Protein AF-A0A6N7W1Z2-F1 (afdb_monomer_lite)

InterPro domains:
  IPR005325 Protein of unknown function DUF308, membrane [PF03729] (27-98)
  IPR005325 Protein of unknown function DUF308, membrane [PF03729] (143-188)
  IPR052712 Acid resistance chaperone HdeD [PTHR34989] (22-185)

Radius of gyration: 18.03 Å; chains: 1; bounding box: 54×28×60 Å

pLDDT: mean 82.95, std 11.67, range [33.47, 95.88]

Sequence (191 aa):
MRNTNPPRVEIDVVESRRNAMRISWGIIGLASVIIGIILLVNPGVPGMIVTIALAIYALVAGIVAVTMAFISKQLQAWGRISYGAIGIACLVAGIVALANFGDFKEIVTWLLAITLGLVWLVDGGLSLYGYFSRSDTVWSLVFGIIAITAGVVLLIQPLWGYTFVVIYLGVALVILGLIRFYRAFVQPRDK

Secondary structure (DSSP, 8-state):
----PPPHHHHHHHHHHHHHHHHHHHHHHHHHHHHHHHHHH-TT--HHHHHHHHHHHHHHHHHHHHHHHHH-TTS-HHHHHHHHHHHHHHHHHHHHHHHHTTT-HHHHHHHHHHHHHHHHHHHHHHHHHHHHTT-S-HHHHHHHHHHHHHHHHHHTGGGS-HHHHHHHHHHHHHHHHHHHHHHHHT-----

Structure (mmCIF, N/CA/C/O backbone):
data_AF-A0A6N7W1Z2-F1
#
_entry.id   AF-A0A6N7W1Z2-F1
#
loop_
_atom_site.group_PDB
_atom_site.id
_atom_site.type_symbol
_atom_site.label_atom_id
_atom_site.label_alt_id
_atom_site.label_comp_id
_atom_site.label_asym_id
_atom_site.label_entity_id
_atom_site.label_seq_id
_atom_site.pdbx_PDB_ins_code
_atom_site.Cartn_x
_atom_site.Cartn_y
_atom_site.Cartn_z
_atom_site.occupancy
_atom_site.B_iso_or_equiv
_atom_site.auth_seq_id
_atom_site.auth_comp_id
_atom_site.auth_asym_id
_atom_site.auth_atom_id
_atom_site.pdbx_PDB_model_num
ATOM 1 N N . MET A 1 1 ? 36.326 -8.307 -36.091 1.00 59.84 1 MET A N 1
ATOM 2 C CA . MET A 1 1 ? 34.915 -8.288 -35.643 1.00 59.84 1 MET A CA 1
ATOM 3 C C . MET A 1 1 ? 34.920 -8.280 -34.116 1.00 59.84 1 MET A C 1
ATOM 5 O O . MET A 1 1 ? 35.400 -9.241 -33.533 1.00 59.84 1 MET A O 1
ATOM 9 N N . ARG A 1 2 ? 34.539 -7.172 -33.461 1.00 62.25 2 ARG A N 1
ATOM 10 C CA . ARG A 1 2 ? 34.499 -7.080 -31.987 1.00 62.25 2 ARG A CA 1
ATOM 11 C C . ARG A 1 2 ? 33.264 -7.854 -31.515 1.00 62.25 2 ARG A C 1
ATOM 13 O O . ARG A 1 2 ? 32.164 -7.509 -31.924 1.00 62.25 2 ARG A O 1
ATOM 20 N N . ASN A 1 3 ? 33.447 -8.912 -30.726 1.00 60.72 3 ASN A N 1
ATOM 21 C CA . ASN A 1 3 ? 32.342 -9.657 -30.123 1.00 60.72 3 ASN A CA 1
ATOM 22 C C . ASN A 1 3 ? 31.587 -8.716 -29.169 1.00 60.72 3 ASN A C 1
ATOM 24 O O . ASN A 1 3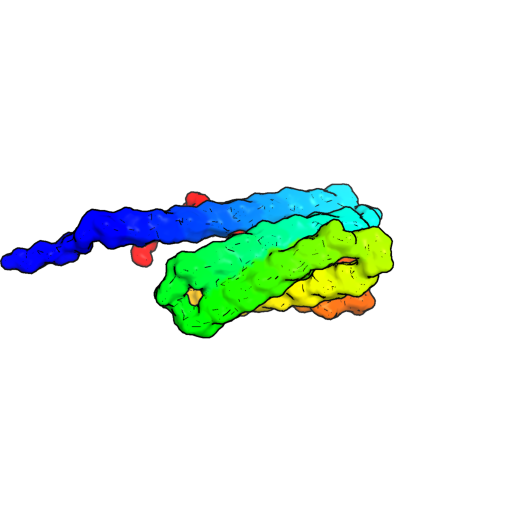 ? 32.160 -8.259 -28.183 1.00 60.72 3 ASN A O 1
ATOM 28 N N . THR A 1 4 ? 30.348 -8.369 -29.513 1.00 76.75 4 THR A N 1
ATOM 29 C CA . THR A 1 4 ? 29.486 -7.456 -28.747 1.00 76.75 4 THR A CA 1
ATOM 30 C C . THR A 1 4 ? 28.572 -8.185 -27.763 1.00 76.75 4 THR A C 1
ATOM 32 O O . THR A 1 4 ? 27.711 -7.542 -27.169 1.00 76.75 4 THR A O 1
ATOM 35 N N . ASN A 1 5 ? 28.714 -9.505 -27.583 1.00 76.50 5 ASN A N 1
ATOM 36 C CA . ASN A 1 5 ? 27.913 -10.214 -26.590 1.00 76.50 5 ASN A CA 1
ATOM 37 C C . ASN A 1 5 ? 28.336 -9.788 -25.176 1.00 76.50 5 ASN A C 1
ATOM 39 O O . ASN A 1 5 ? 29.528 -9.869 -24.857 1.00 76.50 5 ASN A O 1
ATOM 43 N N . PRO A 1 6 ? 27.390 -9.355 -24.325 1.00 71.56 6 PRO A N 1
ATOM 44 C CA . PRO A 1 6 ? 27.701 -8.999 -22.951 1.00 71.56 6 PRO A CA 1
ATOM 45 C C . PRO A 1 6 ? 28.224 -10.227 -22.181 1.00 71.56 6 PRO A C 1
ATOM 47 O O . PRO A 1 6 ? 27.847 -11.366 -22.485 1.00 71.56 6 PRO A O 1
ATOM 50 N N . PRO A 1 7 ? 29.108 -10.031 -21.187 1.00 82.12 7 PRO A N 1
ATOM 51 C CA . PRO A 1 7 ? 29.613 -11.119 -20.356 1.00 82.12 7 PRO A CA 1
ATOM 52 C C . PRO A 1 7 ? 28.463 -11.806 -19.600 1.00 82.12 7 PRO A C 1
ATOM 54 O O . PRO A 1 7 ? 27.547 -11.141 -19.125 1.00 82.12 7 PRO A O 1
ATOM 57 N N . ARG A 1 8 ? 28.526 -13.138 -19.428 1.00 79.12 8 ARG A N 1
ATOM 58 C CA . ARG A 1 8 ? 27.467 -13.939 -18.761 1.00 79.12 8 ARG A CA 1
ATOM 59 C C . ARG A 1 8 ? 27.038 -13.371 -17.400 1.00 79.12 8 ARG A C 1
ATOM 61 O O . ARG A 1 8 ? 25.850 -13.299 -17.121 1.00 79.12 8 ARG A O 1
ATOM 68 N N . VAL A 1 9 ? 27.996 -12.861 -16.621 1.00 77.31 9 VAL A N 1
ATOM 69 C CA . VAL A 1 9 ? 27.757 -12.239 -15.306 1.00 77.31 9 VAL A CA 1
ATOM 70 C C . VAL A 1 9 ? 26.792 -11.047 -15.386 1.00 77.31 9 VAL A C 1
ATOM 72 O O . VAL A 1 9 ? 25.990 -10.840 -14.481 1.00 77.31 9 VAL A O 1
ATOM 75 N N . GLU A 1 10 ? 26.838 -10.257 -16.460 1.00 77.81 10 GLU A N 1
ATOM 76 C CA . GLU A 1 10 ? 25.933 -9.117 -16.639 1.00 77.81 10 GLU A CA 1
ATOM 77 C C . GLU A 1 10 ? 24.498 -9.583 -16.921 1.00 77.81 10 GLU A C 1
ATOM 79 O O . GLU A 1 10 ? 23.552 -9.039 -16.349 1.00 77.81 10 GLU A O 1
ATOM 84 N N . ILE A 1 11 ? 24.341 -10.641 -17.724 1.00 76.44 11 ILE A N 1
ATOM 85 C CA . ILE A 1 11 ? 23.040 -11.258 -18.024 1.00 76.44 11 ILE A CA 1
ATOM 86 C C . ILE A 1 11 ? 22.408 -11.814 -16.738 1.00 76.44 11 ILE A C 1
ATOM 88 O O . ILE A 1 11 ? 21.254 -11.493 -16.442 1.00 76.44 11 ILE A O 1
ATOM 92 N N . ASP A 1 12 ? 23.182 -12.548 -15.930 1.00 80.88 12 ASP A N 1
ATOM 93 C CA . ASP A 1 12 ? 22.720 -13.152 -14.672 1.00 80.88 12 ASP A CA 1
ATOM 94 C C . ASP A 1 12 ? 22.253 -12.088 -13.660 1.00 80.88 12 ASP A C 1
ATOM 96 O O . ASP A 1 12 ? 21.220 -12.232 -12.998 1.00 80.88 12 ASP A O 1
ATOM 100 N N . VAL A 1 13 ? 22.979 -10.966 -13.560 1.00 78.38 13 VAL A N 1
ATOM 101 C CA . VAL A 1 13 ? 22.617 -9.850 -12.672 1.00 78.38 13 VAL A CA 1
ATOM 102 C C . VAL A 1 13 ? 21.350 -9.142 -13.157 1.00 78.38 13 VAL A C 1
ATOM 104 O O . VAL A 1 13 ? 20.488 -8.810 -12.340 1.00 78.38 13 VAL A O 1
ATOM 107 N N . VAL A 1 14 ? 21.211 -8.897 -14.463 1.00 77.75 14 VAL A N 1
ATOM 108 C CA . VAL A 1 14 ? 20.020 -8.245 -15.035 1.00 77.75 14 VAL A CA 1
ATOM 109 C C . VAL A 1 14 ? 18.778 -9.117 -14.847 1.00 77.75 14 VAL A C 1
ATOM 111 O O . VAL A 1 14 ? 17.724 -8.618 -14.441 1.00 77.75 14 VAL A O 1
ATOM 114 N N . GLU A 1 15 ? 18.896 -10.421 -15.083 1.00 79.75 15 GLU A N 1
ATOM 115 C CA . GLU A 1 15 ? 17.809 -11.379 -14.904 1.00 79.75 15 GLU A CA 1
ATOM 116 C C . GLU A 1 15 ? 17.400 -11.535 -13.436 1.00 79.75 15 GLU A C 1
ATOM 118 O O . GLU A 1 15 ? 16.210 -11.455 -13.118 1.00 79.75 15 GLU A O 1
ATOM 123 N N . SER A 1 16 ? 18.373 -11.646 -12.527 1.00 79.75 16 SER A N 1
ATOM 124 C CA . SER A 1 16 ? 18.126 -11.706 -11.083 1.00 79.75 16 SER A CA 1
ATOM 125 C C . SER A 1 16 ? 17.377 -10.468 -10.578 1.00 79.75 16 SER A C 1
ATOM 127 O O . SER A 1 16 ? 16.353 -10.588 -9.901 1.00 79.75 16 SER A O 1
ATOM 129 N N . ARG A 1 17 ? 17.798 -9.260 -10.988 1.00 76.38 17 ARG A N 1
ATOM 130 C CA . ARG A 1 17 ? 17.098 -8.012 -10.631 1.00 76.38 17 ARG A CA 1
ATOM 131 C C . ARG A 1 17 ? 15.671 -7.981 -11.164 1.00 76.38 17 ARG A C 1
ATOM 133 O O . ARG A 1 17 ? 14.756 -7.596 -10.440 1.00 76.38 17 ARG A O 1
ATOM 140 N N . ARG A 1 18 ? 15.470 -8.389 -12.419 1.00 75.88 18 ARG A N 1
ATOM 141 C CA . ARG A 1 18 ? 14.146 -8.437 -13.052 1.00 75.88 18 ARG A CA 1
ATOM 142 C C . ARG A 1 18 ? 13.212 -9.406 -12.324 1.00 75.88 18 ARG A C 1
ATOM 144 O O . ARG A 1 18 ? 12.055 -9.064 -12.084 1.00 75.88 18 ARG A O 1
ATOM 151 N N . ASN A 1 19 ? 13.709 -10.580 -11.947 1.00 79.50 19 ASN A N 1
ATOM 152 C CA . ASN A 1 19 ? 12.930 -11.579 -11.220 1.00 79.50 19 ASN A CA 1
ATOM 153 C C . ASN A 1 19 ? 12.609 -11.119 -9.795 1.00 79.50 19 ASN A C 1
ATOM 155 O O . ASN A 1 19 ? 11.459 -11.225 -9.374 1.00 79.50 19 ASN A O 1
ATOM 159 N N . ALA A 1 20 ? 13.571 -10.513 -9.096 1.00 77.44 20 ALA A N 1
ATOM 160 C CA . ALA A 1 20 ? 13.338 -9.913 -7.786 1.00 77.44 20 ALA A CA 1
ATOM 161 C C . ALA A 1 20 ? 12.252 -8.828 -7.844 1.00 77.44 20 ALA A C 1
ATOM 163 O O . ALA A 1 20 ? 11.367 -8.797 -6.992 1.00 77.44 20 ALA A O 1
ATOM 164 N N . MET A 1 21 ? 12.255 -7.988 -8.887 1.00 77.38 21 MET A N 1
ATOM 165 C CA . MET A 1 21 ? 11.190 -7.004 -9.073 1.00 77.38 21 MET A CA 1
ATOM 166 C C . MET A 1 21 ? 9.819 -7.676 -9.208 1.00 77.38 21 MET A C 1
ATOM 168 O O . MET A 1 21 ? 8.892 -7.308 -8.490 1.00 77.38 21 MET A O 1
ATOM 172 N N . ARG A 1 22 ? 9.688 -8.679 -10.086 1.00 79.12 22 ARG A N 1
ATOM 173 C CA . ARG A 1 22 ? 8.423 -9.405 -10.313 1.00 79.12 22 ARG A CA 1
ATOM 174 C C . ARG A 1 22 ? 7.875 -10.025 -9.032 1.00 79.12 22 ARG A C 1
ATOM 176 O O . ARG A 1 22 ? 6.703 -9.837 -8.720 1.00 79.12 22 ARG A O 1
ATOM 183 N N . ILE A 1 23 ? 8.728 -10.717 -8.281 1.00 81.69 23 ILE A N 1
ATOM 184 C CA . ILE A 1 23 ? 8.341 -11.388 -7.037 1.00 81.69 23 ILE A CA 1
ATOM 185 C C . ILE A 1 23 ? 7.830 -10.365 -6.019 1.00 81.69 23 ILE A C 1
ATOM 187 O O . ILE A 1 23 ? 6.755 -10.551 -5.457 1.00 81.69 23 ILE A O 1
ATOM 191 N N . SER A 1 24 ? 8.536 -9.247 -5.842 1.00 82.31 24 SER A N 1
ATOM 192 C CA . SER A 1 24 ? 8.117 -8.192 -4.917 1.00 82.31 24 SER A CA 1
ATOM 193 C C . SER A 1 24 ? 6.752 -7.591 -5.274 1.00 82.31 24 SER A C 1
ATOM 195 O O . SER A 1 24 ? 5.912 -7.427 -4.389 1.00 82.31 24 SER A O 1
ATOM 197 N N . TRP A 1 25 ? 6.499 -7.309 -6.560 1.00 82.19 25 TRP A N 1
ATOM 198 C CA . TRP A 1 25 ? 5.192 -6.823 -7.030 1.00 82.19 25 TRP A CA 1
ATOM 199 C C . TRP A 1 25 ? 4.083 -7.874 -6.868 1.00 82.19 25 TRP A C 1
ATOM 201 O O . TRP A 1 25 ? 2.949 -7.527 -6.534 1.00 82.19 25 TRP A O 1
ATOM 211 N N . GLY A 1 26 ? 4.411 -9.157 -7.042 1.00 85.06 26 GLY A N 1
ATOM 212 C CA . GLY A 1 26 ? 3.493 -10.269 -6.805 1.00 85.06 26 GLY A CA 1
ATOM 213 C C . GLY A 1 26 ? 3.100 -10.413 -5.332 1.00 85.06 26 GLY A C 1
ATOM 214 O O . GLY A 1 26 ? 1.918 -10.555 -5.032 1.00 85.06 26 GLY A O 1
ATOM 215 N N . ILE A 1 27 ? 4.063 -10.308 -4.410 1.00 87.88 27 ILE A N 1
ATOM 216 C CA . ILE A 1 27 ? 3.827 -10.431 -2.961 1.00 87.88 27 ILE A CA 1
ATOM 217 C C . ILE A 1 27 ? 2.925 -9.303 -2.453 1.00 87.88 27 ILE A C 1
ATOM 219 O O . ILE A 1 27 ? 1.920 -9.568 -1.793 1.00 87.88 27 ILE A O 1
ATOM 223 N N . ILE A 1 28 ? 3.239 -8.045 -2.787 1.00 87.19 28 ILE A N 1
ATOM 224 C CA . ILE A 1 28 ? 2.410 -6.905 -2.366 1.00 87.19 28 ILE A CA 1
ATOM 225 C C . ILE A 1 28 ? 1.020 -6.943 -3.022 1.00 87.19 28 ILE A C 1
ATOM 227 O O . ILE A 1 28 ? 0.025 -6.580 -2.390 1.00 87.19 28 ILE A O 1
ATOM 231 N N . GLY A 1 29 ? 0.930 -7.421 -4.269 1.00 87.56 29 GLY A N 1
ATOM 232 C CA . GLY A 1 29 ? -0.335 -7.632 -4.971 1.00 87.56 29 GLY A CA 1
ATOM 233 C C . GLY A 1 29 ? -1.213 -8.670 -4.274 1.00 87.56 29 GLY A C 1
ATOM 234 O O . GLY A 1 29 ? -2.367 -8.399 -3.962 1.00 87.56 29 GLY A O 1
ATOM 235 N N . LEU A 1 30 ? -0.649 -9.826 -3.933 1.00 91.12 30 LEU A N 1
ATOM 236 C CA . LEU A 1 30 ? -1.380 -10.879 -3.234 1.00 91.12 30 LEU A CA 1
ATOM 237 C C . LEU A 1 30 ? -1.830 -10.437 -1.833 1.00 91.12 30 LEU A C 1
ATOM 239 O O . LEU A 1 30 ? -2.991 -10.626 -1.473 1.00 91.12 30 LEU A O 1
ATOM 243 N N . ALA A 1 31 ? -0.942 -9.798 -1.067 1.00 91.50 31 ALA A N 1
ATOM 244 C CA . ALA A 1 31 ? -1.269 -9.287 0.262 1.00 91.50 31 ALA A CA 1
ATOM 245 C C . ALA A 1 31 ? -2.418 -8.265 0.216 1.00 91.50 31 ALA A C 1
ATOM 247 O O . ALA A 1 31 ? -3.338 -8.335 1.029 1.00 91.50 31 ALA A O 1
ATOM 248 N N . SER A 1 32 ? -2.399 -7.348 -0.760 1.00 90.00 32 SER A N 1
ATOM 249 C CA . SER A 1 32 ? -3.478 -6.364 -0.930 1.00 90.00 32 SER A CA 1
ATOM 250 C C . SER A 1 32 ? -4.814 -7.005 -1.299 1.00 90.00 32 SER A C 1
ATOM 252 O O . SER A 1 32 ? -5.824 -6.628 -0.713 1.00 90.00 32 SER A O 1
ATOM 254 N N . VAL A 1 33 ? -4.838 -8.015 -2.175 1.00 92.88 33 VAL A N 1
ATOM 255 C CA . VAL A 1 33 ? -6.080 -8.739 -2.502 1.00 92.88 33 VAL A CA 1
ATOM 256 C C . VAL A 1 33 ? -6.662 -9.430 -1.270 1.00 92.88 33 VAL A C 1
ATOM 258 O O . VAL A 1 33 ? -7.845 -9.263 -0.984 1.00 92.88 33 VAL A O 1
ATOM 261 N N . ILE A 1 34 ? -5.840 -10.167 -0.516 1.00 93.50 34 ILE A N 1
ATOM 262 C CA . ILE A 1 34 ? -6.293 -10.891 0.682 1.00 93.50 34 ILE A CA 1
ATOM 263 C C . ILE A 1 34 ? -6.890 -9.915 1.699 1.00 93.50 34 ILE A C 1
ATOM 265 O O . ILE A 1 34 ? -8.001 -10.121 2.185 1.00 93.50 34 ILE A O 1
ATOM 269 N N . ILE A 1 35 ? -6.177 -8.826 1.989 1.00 92.88 35 ILE A N 1
ATOM 270 C CA . ILE A 1 35 ? -6.625 -7.825 2.958 1.00 92.88 35 ILE A CA 1
ATOM 271 C C . ILE A 1 35 ? -7.890 -7.120 2.470 1.00 92.88 35 ILE A C 1
ATOM 273 O O . ILE A 1 35 ? -8.830 -6.950 3.243 1.00 92.88 35 ILE A O 1
ATOM 277 N N . GLY A 1 36 ? -7.952 -6.758 1.189 1.00 92.00 36 GLY A N 1
ATOM 278 C CA . GLY A 1 36 ? -9.132 -6.131 0.610 1.00 92.00 36 GLY A CA 1
ATOM 279 C C . GLY A 1 36 ? -10.376 -7.013 0.730 1.00 92.00 36 GLY A C 1
ATOM 280 O O . GLY A 1 36 ? -11.422 -6.532 1.153 1.00 92.00 36 GLY A O 1
ATOM 281 N N . ILE A 1 37 ? -10.254 -8.318 0.463 1.00 93.81 37 ILE A N 1
ATOM 282 C CA . ILE A 1 37 ? -11.358 -9.274 0.639 1.00 93.81 37 ILE A CA 1
ATOM 283 C C . ILE A 1 37 ? -11.800 -9.337 2.106 1.00 93.81 37 ILE A C 1
ATOM 285 O O . ILE A 1 37 ? -12.998 -9.268 2.373 1.00 93.81 37 ILE A O 1
ATOM 289 N N . ILE A 1 38 ? -10.861 -9.411 3.055 1.00 92.06 38 ILE A N 1
ATOM 290 C CA . ILE A 1 38 ? -11.177 -9.439 4.495 1.00 92.06 38 ILE A CA 1
ATOM 291 C C . ILE A 1 38 ? -12.015 -8.218 4.901 1.00 92.06 38 ILE A C 1
ATOM 293 O O . ILE A 1 38 ? -12.996 -8.367 5.627 1.00 92.06 38 ILE A O 1
ATOM 297 N N . LEU A 1 39 ? -11.665 -7.027 4.406 1.00 92.00 39 LEU A N 1
ATOM 298 C CA . LEU A 1 39 ? -12.410 -5.796 4.693 1.00 92.00 39 LEU A CA 1
ATOM 299 C C . LEU A 1 39 ? -13.807 -5.778 4.054 1.00 92.00 39 LEU A C 1
ATOM 301 O O . LEU A 1 39 ? -14.743 -5.239 4.639 1.00 92.00 39 LEU A O 1
ATOM 305 N N . LEU A 1 40 ? -13.962 -6.364 2.865 1.00 92.69 40 LEU A N 1
ATOM 306 C CA . LEU A 1 40 ? -15.231 -6.358 2.129 1.00 92.69 40 LEU A CA 1
ATOM 307 C C . LEU A 1 40 ? -16.246 -7.379 2.644 1.00 92.69 40 LEU A C 1
ATOM 309 O O . LEU A 1 40 ? -17.445 -7.137 2.536 1.00 92.69 40 LEU A O 1
ATOM 313 N N . VAL A 1 41 ? -15.790 -8.499 3.212 1.00 95.12 41 VAL A N 1
ATOM 314 C CA . VAL A 1 41 ? -16.685 -9.524 3.778 1.00 95.12 41 VAL A CA 1
ATOM 315 C C . VAL A 1 41 ? -17.519 -8.959 4.928 1.00 95.12 41 VAL A C 1
ATOM 317 O O . VAL A 1 41 ? -18.689 -9.307 5.069 1.00 95.12 41 VAL A O 1
ATOM 320 N N . ASN A 1 42 ? -16.937 -8.073 5.738 1.00 91.75 42 ASN A N 1
ATOM 321 C CA . ASN A 1 42 ? -17.655 -7.379 6.795 1.00 91.75 42 ASN A CA 1
ATOM 322 C C . ASN A 1 42 ? -17.169 -5.923 6.904 1.00 91.75 42 ASN A C 1
ATOM 324 O O . ASN A 1 42 ? -16.185 -5.656 7.588 1.00 91.75 42 ASN A O 1
ATOM 328 N N . PRO A 1 43 ? -17.870 -4.954 6.297 1.00 85.19 43 PRO A N 1
ATOM 329 C CA . PRO A 1 43 ? -17.461 -3.553 6.356 1.00 85.19 43 PRO A CA 1
ATOM 330 C C . PRO A 1 43 ? -17.724 -2.898 7.721 1.00 85.19 43 PRO A C 1
ATOM 332 O O . PRO A 1 43 ? -17.227 -1.807 7.985 1.00 85.19 43 PRO A O 1
ATOM 335 N N . GLY A 1 44 ? -18.495 -3.554 8.595 1.00 87.38 44 GLY A N 1
ATOM 336 C CA . GLY A 1 44 ? -18.723 -3.150 9.983 1.00 87.38 44 GLY A CA 1
ATOM 337 C C . GLY A 1 44 ? -17.722 -3.759 10.966 1.00 87.38 44 GLY A C 1
ATOM 338 O O . GLY A 1 44 ? -18.009 -3.809 12.163 1.00 87.38 44 GLY A O 1
ATOM 339 N N . VAL A 1 45 ? -16.580 -4.275 10.488 1.00 86.75 45 VAL A N 1
ATOM 340 C CA . VAL A 1 45 ? -15.522 -4.790 11.367 1.00 86.75 45 VAL A CA 1
ATOM 341 C C . VAL A 1 45 ? -15.073 -3.727 12.373 1.00 86.75 45 VAL A C 1
ATOM 343 O O . VAL A 1 45 ? -15.092 -2.537 12.070 1.00 86.75 45 VAL A O 1
ATOM 346 N N . PRO A 1 46 ? -14.622 -4.126 13.571 1.00 86.69 46 PRO A N 1
ATOM 347 C CA . PRO A 1 46 ? -13.999 -3.198 14.500 1.00 86.69 46 PRO A CA 1
ATOM 348 C C . PRO A 1 46 ? -12.797 -2.492 13.863 1.00 86.69 46 PRO A C 1
ATOM 350 O O . PRO A 1 46 ? -11.971 -3.139 13.213 1.00 86.69 46 PRO A O 1
ATOM 353 N N . GLY A 1 47 ? -12.629 -1.198 14.162 1.00 83.12 47 GLY A N 1
ATOM 354 C CA . GLY A 1 47 ? -11.478 -0.397 13.721 1.00 83.12 47 GLY A CA 1
ATOM 355 C C . GLY A 1 47 ? -10.133 -1.082 13.964 1.00 83.12 47 GLY A C 1
ATOM 356 O O . GLY A 1 47 ? -9.270 -1.050 13.101 1.00 83.12 47 GLY A O 1
ATOM 357 N N . MET A 1 48 ? -10.009 -1.819 15.072 1.00 83.94 48 MET A N 1
ATOM 358 C CA . MET A 1 48 ? -8.821 -2.609 15.404 1.00 83.94 48 MET A CA 1
ATOM 359 C C . MET A 1 48 ? -8.430 -3.620 14.314 1.00 83.94 48 MET A C 1
ATOM 361 O O . MET A 1 48 ? -7.250 -3.738 14.000 1.00 83.94 48 MET A O 1
ATOM 365 N N . ILE A 1 49 ? -9.394 -4.335 13.721 1.00 86.75 49 ILE A N 1
ATOM 366 C CA . ILE A 1 49 ? -9.111 -5.311 12.656 1.00 86.75 49 ILE A CA 1
ATOM 367 C C . ILE A 1 49 ? -8.593 -4.584 11.415 1.00 86.75 49 ILE A C 1
ATOM 369 O O . ILE A 1 49 ? -7.618 -5.023 10.809 1.00 86.75 49 ILE A O 1
ATOM 373 N N . VAL A 1 50 ? -9.198 -3.442 11.078 1.00 88.25 50 VAL A N 1
ATOM 374 C CA . VAL A 1 50 ? -8.757 -2.599 9.959 1.00 88.25 50 VAL A CA 1
ATOM 375 C C . VAL A 1 50 ? -7.340 -2.089 10.198 1.00 88.25 50 VAL A C 1
ATOM 377 O O . VAL A 1 50 ? -6.488 -2.235 9.328 1.00 88.25 50 VAL A O 1
ATOM 380 N N . THR A 1 51 ? -7.054 -1.565 11.389 1.00 88.69 51 THR A N 1
ATOM 381 C CA . THR A 1 51 ? -5.721 -1.095 11.780 1.00 88.69 51 THR A CA 1
ATOM 382 C C . THR A 1 51 ? -4.680 -2.206 11.663 1.00 88.69 51 THR A C 1
ATOM 384 O O . THR A 1 51 ? -3.636 -1.987 11.057 1.00 88.69 51 THR A O 1
ATOM 387 N N . ILE A 1 52 ? -4.958 -3.406 12.184 1.00 89.69 52 ILE A N 1
ATOM 388 C CA . ILE A 1 52 ? -4.037 -4.551 12.100 1.00 89.69 52 ILE A CA 1
ATOM 389 C C . ILE A 1 52 ? -3.804 -4.947 10.640 1.00 89.69 52 ILE A C 1
ATOM 391 O O . ILE A 1 52 ? -2.662 -5.133 10.224 1.00 89.69 52 ILE A O 1
ATOM 395 N N . ALA A 1 53 ? -4.868 -5.035 9.843 1.00 90.88 53 ALA A N 1
ATOM 396 C CA . ALA A 1 53 ? -4.764 -5.406 8.441 1.00 90.88 53 ALA A CA 1
ATOM 397 C C . ALA A 1 53 ? -3.937 -4.382 7.643 1.00 90.88 53 ALA A C 1
ATOM 399 O O . ALA A 1 53 ? -3.031 -4.753 6.897 1.00 90.88 53 ALA A O 1
ATOM 400 N N . LEU A 1 54 ? -4.179 -3.087 7.856 1.00 91.44 54 LEU A N 1
ATOM 401 C CA . LEU A 1 54 ? -3.411 -2.014 7.227 1.00 91.44 54 LEU A CA 1
ATOM 402 C C . LEU A 1 54 ? -1.969 -1.944 7.723 1.00 91.44 54 LEU A C 1
ATOM 404 O O . LEU A 1 54 ? -1.081 -1.650 6.928 1.00 91.44 54 LEU A O 1
ATOM 408 N N . ALA A 1 55 ? -1.711 -2.253 8.993 1.00 92.06 55 ALA A N 1
ATOM 409 C CA . ALA A 1 55 ? -0.358 -2.340 9.520 1.00 92.06 55 ALA A CA 1
ATOM 410 C C . ALA A 1 55 ? 0.424 -3.482 8.855 1.00 92.06 55 ALA A C 1
ATOM 412 O O . ALA A 1 55 ? 1.550 -3.272 8.411 1.00 92.06 55 ALA A O 1
ATOM 413 N N . ILE A 1 56 ? -0.188 -4.662 8.698 1.00 93.06 56 ILE A N 1
ATOM 414 C CA . ILE A 1 56 ? 0.415 -5.789 7.970 1.00 93.06 56 ILE A CA 1
ATOM 415 C C . ILE A 1 56 ? 0.689 -5.397 6.514 1.00 93.06 56 ILE A C 1
ATOM 417 O O . ILE A 1 56 ? 1.795 -5.616 6.017 1.00 93.06 56 ILE A O 1
ATOM 421 N N . TYR A 1 57 ? -0.280 -4.768 5.839 1.00 91.94 57 TYR A N 1
ATOM 422 C CA . TYR A 1 57 ? -0.078 -4.251 4.485 1.00 91.94 57 TYR A CA 1
ATOM 423 C C . TYR A 1 57 ? 1.090 -3.256 4.424 1.00 91.94 57 TYR A C 1
ATOM 425 O O . TYR A 1 57 ? 1.944 -3.377 3.547 1.00 91.94 57 TYR A O 1
ATOM 433 N N . ALA A 1 58 ? 1.167 -2.313 5.368 1.00 92.50 58 ALA A N 1
ATOM 434 C CA . ALA A 1 58 ? 2.239 -1.327 5.451 1.00 92.50 58 ALA A CA 1
ATOM 435 C C . ALA A 1 58 ? 3.609 -1.988 5.648 1.00 92.50 58 ALA A C 1
ATOM 437 O O . ALA A 1 58 ? 4.566 -1.589 4.992 1.00 92.50 58 ALA A O 1
ATOM 438 N N . LEU A 1 59 ? 3.714 -3.035 6.471 1.00 93.25 59 LEU A N 1
ATOM 439 C CA . LEU A 1 59 ? 4.965 -3.779 6.636 1.00 93.25 59 LEU A CA 1
ATOM 440 C C . LEU A 1 59 ? 5.403 -4.449 5.334 1.00 93.25 59 LEU A C 1
ATOM 442 O O . LEU A 1 59 ? 6.544 -4.277 4.909 1.00 93.25 59 LEU A O 1
ATOM 446 N N . VAL A 1 60 ? 4.494 -5.167 4.668 1.00 92.00 60 VAL A N 1
ATOM 447 C CA . VAL A 1 60 ? 4.787 -5.824 3.384 1.00 92.00 60 VAL A CA 1
ATOM 448 C C . VAL A 1 60 ? 5.201 -4.789 2.336 1.00 92.00 60 VAL A C 1
ATOM 450 O O . VAL A 1 60 ? 6.219 -4.960 1.662 1.00 92.00 60 VAL A O 1
ATOM 453 N N . ALA A 1 61 ? 4.454 -3.688 2.233 1.00 87.62 61 ALA A N 1
ATOM 454 C CA . ALA A 1 61 ? 4.758 -2.589 1.326 1.00 87.62 61 ALA A CA 1
ATOM 455 C C . ALA A 1 61 ? 6.112 -1.938 1.641 1.00 87.62 61 ALA A C 1
ATOM 457 O O . ALA A 1 61 ? 6.893 -1.675 0.728 1.00 87.62 61 ALA A O 1
ATOM 458 N N . GLY A 1 62 ? 6.420 -1.742 2.924 1.00 87.94 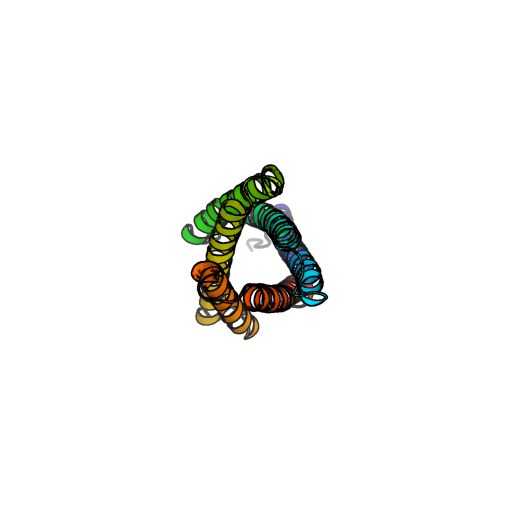62 GLY A N 1
ATOM 459 C CA . GLY A 1 62 ? 7.677 -1.180 3.400 1.00 87.94 62 GLY A CA 1
ATOM 460 C C . GLY A 1 62 ? 8.883 -2.043 3.031 1.00 87.94 62 GLY A C 1
ATOM 461 O O . GLY A 1 62 ? 9.839 -1.538 2.445 1.00 87.94 62 GLY A O 1
ATOM 462 N N . ILE A 1 63 ? 8.816 -3.356 3.281 1.00 89.44 63 ILE A N 1
ATOM 463 C CA . ILE A 1 63 ? 9.876 -4.311 2.905 1.00 89.44 63 ILE A CA 1
ATOM 464 C C . ILE A 1 63 ? 10.116 -4.282 1.391 1.00 89.44 63 ILE A C 1
ATOM 466 O O . ILE A 1 63 ? 11.263 -4.213 0.934 1.00 89.44 63 ILE A O 1
ATOM 470 N N . VAL A 1 64 ? 9.035 -4.315 0.606 1.00 86.69 64 VAL A N 1
ATOM 471 C CA . VAL A 1 64 ? 9.099 -4.277 -0.860 1.00 86.69 64 VAL A CA 1
ATOM 472 C C . VAL A 1 64 ? 9.713 -2.966 -1.352 1.00 86.69 64 VAL A C 1
ATOM 474 O O . VAL A 1 64 ? 10.626 -3.001 -2.178 1.00 86.69 64 VAL A O 1
ATOM 477 N N . ALA A 1 65 ? 9.276 -1.821 -0.826 1.00 84.19 65 ALA A N 1
ATOM 478 C CA . ALA A 1 65 ? 9.778 -0.505 -1.215 1.00 84.19 65 ALA A CA 1
ATOM 479 C C . ALA A 1 65 ? 11.266 -0.322 -0.871 1.00 84.19 65 ALA A C 1
ATOM 481 O O . ALA A 1 65 ? 12.042 0.136 -1.713 1.00 84.19 65 ALA A O 1
ATOM 482 N N . VAL A 1 66 ? 11.695 -0.764 0.316 1.00 86.19 66 VAL A N 1
ATOM 483 C CA . VAL A 1 66 ? 13.111 -0.746 0.714 1.00 86.19 66 VAL A CA 1
ATOM 484 C C . VAL A 1 66 ? 13.940 -1.632 -0.217 1.00 86.19 66 VAL A C 1
ATOM 486 O O . VAL A 1 66 ? 14.969 -1.200 -0.735 1.00 86.19 66 VAL A O 1
ATOM 489 N N . THR A 1 67 ? 13.466 -2.846 -0.506 1.00 82.31 67 THR A N 1
ATOM 490 C CA . THR A 1 67 ? 14.144 -3.777 -1.420 1.00 82.31 67 THR A CA 1
ATOM 491 C C . THR A 1 67 ? 14.278 -3.175 -2.824 1.00 82.31 67 THR A C 1
ATOM 493 O O . THR A 1 67 ? 15.351 -3.228 -3.430 1.00 82.31 67 THR A O 1
ATOM 496 N N . MET A 1 68 ? 13.228 -2.520 -3.326 1.00 76.50 68 MET A N 1
ATOM 497 C CA . MET A 1 68 ? 13.254 -1.811 -4.609 1.00 76.50 68 MET A CA 1
ATOM 498 C C . MET A 1 68 ? 14.279 -0.678 -4.624 1.00 76.50 68 MET A C 1
ATOM 500 O O . MET A 1 68 ? 15.054 -0.588 -5.576 1.00 76.50 68 MET A O 1
ATOM 504 N N . ALA A 1 69 ? 14.360 0.121 -3.556 1.00 80.19 69 ALA A N 1
ATOM 505 C CA . ALA A 1 69 ? 15.304 1.234 -3.453 1.00 80.19 69 ALA A CA 1
ATOM 506 C C . ALA A 1 69 ? 16.781 0.797 -3.596 1.00 80.19 69 ALA A C 1
ATOM 508 O O . ALA A 1 69 ? 17.604 1.547 -4.145 1.00 80.19 69 ALA A O 1
ATOM 509 N N . PHE A 1 70 ? 17.115 -0.425 -3.157 1.00 77.44 70 PHE A N 1
ATOM 510 C CA . PHE A 1 70 ? 18.447 -1.024 -3.318 1.00 77.44 70 PHE A CA 1
ATOM 511 C C . PHE A 1 70 ? 18.676 -1.645 -4.704 1.00 77.44 70 PHE A C 1
ATOM 513 O O . PHE A 1 70 ? 19.770 -1.517 -5.267 1.00 77.44 70 PHE A O 1
ATOM 520 N N . ILE A 1 71 ? 17.664 -2.303 -5.277 1.00 71.06 71 ILE A N 1
ATOM 521 C CA . ILE A 1 71 ? 17.775 -3.005 -6.565 1.00 71.06 71 ILE A CA 1
ATOM 522 C C . ILE A 1 71 ? 17.832 -2.020 -7.740 1.00 71.06 71 ILE A C 1
ATOM 524 O O . ILE A 1 71 ? 18.560 -2.243 -8.716 1.00 71.06 71 ILE A O 1
ATOM 528 N N . SER A 1 72 ? 17.110 -0.906 -7.668 1.00 61.88 72 SER A N 1
ATOM 529 C CA . SER A 1 72 ? 17.004 0.041 -8.771 1.00 61.88 72 SER A CA 1
ATOM 530 C C . SER A 1 72 ? 18.130 1.079 -8.778 1.00 61.88 72 SER A C 1
ATOM 532 O O . SER A 1 72 ? 17.909 2.250 -8.485 1.00 61.88 72 SER A O 1
ATOM 534 N N . LYS A 1 73 ? 19.356 0.689 -9.150 1.00 54.06 73 LYS A N 1
ATOM 535 C CA . LYS A 1 73 ? 20.465 1.653 -9.337 1.00 54.06 73 LYS A CA 1
ATOM 536 C C . LYS A 1 73 ? 20.295 2.574 -10.565 1.00 54.06 73 LYS A C 1
ATOM 538 O O . LYS A 1 73 ? 20.991 3.576 -10.640 1.00 54.06 73 LYS A O 1
ATOM 543 N N . GLN A 1 74 ? 19.381 2.255 -11.489 1.00 49.81 74 GLN A N 1
ATOM 544 C CA . GLN A 1 74 ? 19.143 2.994 -12.745 1.00 49.81 74 GLN A CA 1
ATOM 545 C C . GLN A 1 74 ? 17.875 3.871 -12.749 1.00 49.81 74 GLN A C 1
ATOM 547 O O . GLN A 1 74 ? 17.607 4.543 -13.739 1.00 49.81 74 GLN A O 1
ATOM 552 N N . LEU A 1 75 ? 17.085 3.883 -11.670 1.00 51.84 75 LEU A N 1
ATOM 553 C CA . LEU A 1 75 ? 15.955 4.810 -11.553 1.00 51.84 75 LEU A CA 1
ATOM 554 C C . LEU A 1 75 ? 16.493 6.237 -11.343 1.00 51.84 75 LEU A C 1
ATOM 556 O O . LEU A 1 75 ? 17.424 6.436 -10.559 1.00 51.84 75 LEU A O 1
ATOM 560 N N . GLN A 1 76 ? 15.911 7.212 -12.053 1.00 54.62 76 GLN A N 1
ATOM 561 C CA . GLN A 1 76 ? 16.191 8.646 -11.906 1.00 54.62 76 GLN A CA 1
ATOM 562 C C . GLN A 1 76 ? 16.230 8.994 -10.407 1.00 54.62 76 GLN A C 1
ATOM 564 O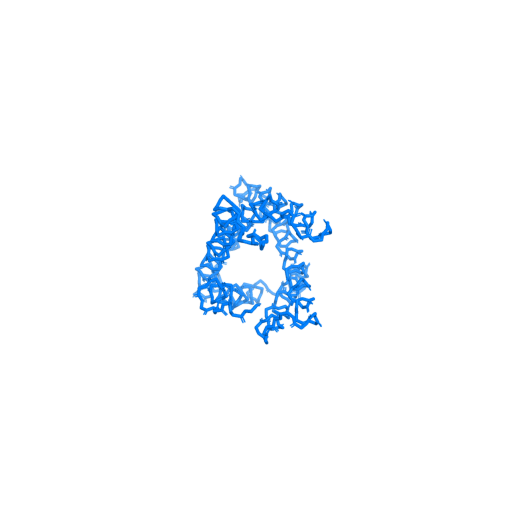 O . GLN A 1 76 ? 15.364 8.540 -9.659 1.00 54.62 76 GLN A O 1
ATOM 569 N N . ALA A 1 77 ? 17.243 9.741 -9.948 1.00 54.19 77 ALA A N 1
ATOM 570 C CA . ALA A 1 77 ? 17.581 9.897 -8.522 1.00 54.19 77 ALA A CA 1
ATOM 571 C C . ALA A 1 77 ? 16.377 10.215 -7.604 1.00 54.19 77 ALA A C 1
ATOM 573 O O . ALA A 1 77 ? 16.302 9.717 -6.481 1.00 54.19 77 ALA A O 1
ATOM 574 N N . TRP A 1 78 ? 15.402 10.959 -8.127 1.00 54.47 78 TRP A N 1
ATOM 575 C CA . TRP A 1 78 ? 14.145 11.323 -7.473 1.00 54.47 78 TRP A CA 1
ATOM 576 C C . TRP A 1 78 ? 13.246 10.133 -7.097 1.00 54.47 78 TRP A C 1
ATOM 578 O O . TRP A 1 78 ? 12.660 10.138 -6.019 1.00 54.47 78 TRP A O 1
ATOM 588 N N . GLY A 1 79 ? 13.178 9.083 -7.923 1.00 62.72 79 GLY A N 1
ATOM 589 C CA . GLY A 1 79 ? 12.364 7.893 -7.647 1.00 62.72 79 GLY A CA 1
ATOM 590 C C . GLY A 1 79 ? 12.967 6.965 -6.586 1.00 62.72 79 GLY A C 1
ATOM 591 O O . GLY A 1 79 ? 12.249 6.264 -5.885 1.00 62.72 79 GLY A O 1
ATOM 592 N N . ARG A 1 80 ? 14.295 6.954 -6.415 1.00 62.00 80 ARG A N 1
ATOM 593 C CA . ARG A 1 80 ? 14.935 6.122 -5.375 1.00 62.00 80 ARG A CA 1
ATOM 594 C C . ARG A 1 80 ? 14.729 6.688 -3.979 1.00 62.00 80 ARG A C 1
ATOM 596 O O . ARG A 1 80 ? 14.503 5.931 -3.039 1.00 62.00 80 ARG A O 1
ATOM 603 N N . ILE A 1 81 ? 14.839 8.010 -3.857 1.00 63.19 81 ILE A N 1
ATOM 604 C CA . ILE A 1 81 ? 14.680 8.707 -2.579 1.00 63.19 81 ILE A CA 1
ATOM 605 C C . ILE A 1 81 ? 13.245 8.534 -2.077 1.00 63.19 81 ILE A C 1
ATOM 607 O O . ILE A 1 81 ? 13.054 8.251 -0.895 1.00 63.19 81 ILE A O 1
ATOM 611 N N . SER A 1 82 ? 12.252 8.606 -2.972 1.00 69.12 82 SER A N 1
ATOM 612 C CA . SER A 1 82 ? 10.855 8.374 -2.607 1.00 69.12 82 SER A CA 1
ATOM 613 C C . SER A 1 82 ? 10.622 6.945 -2.114 1.00 69.12 82 SER A C 1
ATOM 615 O O . SER A 1 82 ? 10.123 6.784 -1.006 1.00 69.12 82 SER A O 1
ATOM 617 N N . TYR A 1 83 ? 11.048 5.905 -2.843 1.00 73.25 83 TYR A N 1
ATOM 618 C CA . TYR A 1 83 ? 10.849 4.518 -2.391 1.00 73.25 83 TYR A CA 1
ATOM 619 C C . TYR A 1 83 ? 11.581 4.188 -1.085 1.00 73.25 83 TYR A C 1
ATOM 621 O O . TYR A 1 83 ? 11.037 3.472 -0.248 1.00 73.25 83 TYR A O 1
ATOM 629 N N . GLY A 1 84 ? 12.785 4.732 -0.878 1.00 79.69 84 GLY A N 1
ATOM 630 C CA . GLY A 1 84 ? 13.521 4.550 0.374 1.00 79.69 84 GLY A CA 1
ATOM 631 C C . GLY A 1 84 ? 12.814 5.200 1.566 1.00 79.69 84 GLY A C 1
ATOM 632 O O . GLY A 1 84 ? 12.556 4.533 2.567 1.00 79.69 84 GLY A O 1
ATOM 633 N N . ALA A 1 85 ? 12.458 6.483 1.449 1.00 83.19 85 ALA A N 1
ATOM 634 C CA . ALA A 1 85 ? 11.794 7.222 2.522 1.00 83.19 85 ALA A CA 1
ATOM 635 C C . ALA A 1 85 ? 10.400 6.656 2.834 1.00 83.19 85 ALA A C 1
ATOM 637 O O . ALA A 1 85 ? 10.072 6.422 3.995 1.00 83.19 85 ALA A O 1
ATOM 638 N N . ILE A 1 86 ? 9.608 6.373 1.796 1.00 84.12 86 ILE A N 1
ATOM 639 C CA . ILE A 1 86 ? 8.269 5.789 1.927 1.00 84.12 86 ILE A CA 1
ATOM 640 C C . ILE A 1 86 ? 8.350 4.385 2.522 1.00 84.12 86 ILE A C 1
ATOM 642 O O . ILE A 1 86 ? 7.563 4.049 3.402 1.00 84.12 86 ILE A O 1
ATOM 646 N N . GLY A 1 87 ? 9.320 3.576 2.090 1.00 84.75 87 GLY A N 1
ATOM 647 C CA . GLY A 1 87 ? 9.513 2.231 2.618 1.00 84.75 87 GLY A CA 1
ATOM 648 C C . GLY A 1 87 ? 9.804 2.236 4.116 1.00 84.75 87 GLY A C 1
ATOM 649 O O . GLY A 1 87 ? 9.165 1.505 4.870 1.00 84.75 87 GLY A O 1
ATOM 650 N N . ILE A 1 88 ? 10.701 3.117 4.563 1.00 88.56 88 ILE A N 1
ATOM 651 C CA . ILE A 1 88 ? 11.007 3.289 5.988 1.00 88.56 88 ILE A CA 1
ATOM 652 C C . ILE A 1 88 ? 9.780 3.800 6.750 1.00 88.56 88 ILE A C 1
ATOM 654 O O . ILE A 1 88 ? 9.449 3.245 7.796 1.00 88.56 88 ILE A O 1
ATOM 658 N N . ALA A 1 89 ? 9.071 4.803 6.223 1.00 89.62 89 ALA A N 1
ATOM 659 C CA . ALA A 1 89 ? 7.858 5.327 6.848 1.00 89.62 89 ALA A CA 1
ATOM 660 C C . ALA A 1 89 ? 6.788 4.236 7.023 1.00 89.62 89 ALA A C 1
ATOM 662 O O . ALA A 1 89 ? 6.215 4.107 8.101 1.00 89.62 89 ALA A O 1
ATOM 663 N N . CYS A 1 90 ? 6.577 3.398 6.005 1.00 89.31 90 CYS A N 1
ATOM 664 C CA . CYS A 1 90 ? 5.669 2.253 6.059 1.00 89.31 90 CYS A CA 1
ATOM 665 C C . CYS A 1 90 ? 6.071 1.222 7.119 1.00 89.31 90 CYS A C 1
ATOM 667 O O . CYS A 1 90 ? 5.209 0.747 7.859 1.00 89.31 90 CYS A O 1
ATOM 669 N N . LEU A 1 91 ? 7.363 0.893 7.221 1.00 92.69 91 LEU A N 1
ATOM 670 C CA . LEU A 1 91 ? 7.860 -0.029 8.243 1.00 92.69 91 LEU A CA 1
ATOM 671 C C . LEU A 1 91 ? 7.631 0.525 9.649 1.00 92.69 91 LEU A C 1
ATOM 673 O O . LEU A 1 91 ? 7.080 -0.170 10.498 1.00 92.69 91 LEU A O 1
ATOM 677 N N . VAL A 1 92 ? 8.004 1.784 9.884 1.00 92.19 92 VAL A N 1
ATOM 678 C CA . VAL A 1 92 ? 7.820 2.440 11.183 1.00 92.19 92 VAL A CA 1
ATOM 679 C C . VAL A 1 92 ? 6.337 2.514 11.536 1.00 92.19 92 VAL A C 1
ATOM 681 O O . VAL A 1 92 ? 5.958 2.104 12.629 1.00 92.19 92 VAL A O 1
ATOM 684 N N . ALA A 1 93 ? 5.485 2.960 10.608 1.00 91.00 93 ALA A N 1
ATOM 685 C CA . ALA A 1 93 ? 4.046 3.052 10.832 1.00 91.00 93 ALA A CA 1
ATOM 686 C C . ALA A 1 93 ? 3.422 1.684 11.143 1.00 91.00 93 ALA A C 1
ATOM 688 O O . ALA A 1 93 ? 2.641 1.572 12.085 1.00 91.00 93 ALA A O 1
ATOM 689 N N . GLY A 1 94 ? 3.803 0.635 10.407 1.00 89.62 94 GLY A N 1
ATOM 690 C CA . GLY A 1 94 ? 3.329 -0.728 10.648 1.00 89.62 94 GLY A CA 1
ATOM 691 C C . GLY A 1 94 ? 3.770 -1.282 12.006 1.00 89.62 94 GLY A C 1
ATOM 692 O O . GLY A 1 94 ? 2.942 -1.810 12.746 1.00 89.62 94 GLY A O 1
ATOM 693 N N . ILE A 1 95 ? 5.046 -1.118 12.373 1.00 92.88 95 ILE A N 1
ATOM 694 C CA . ILE A 1 95 ? 5.579 -1.582 13.666 1.00 92.88 95 ILE A CA 1
ATOM 695 C C . ILE A 1 95 ? 4.901 -0.838 14.819 1.00 92.88 95 ILE A C 1
ATOM 697 O O . ILE A 1 95 ? 4.413 -1.468 15.755 1.00 92.88 95 ILE A O 1
ATOM 701 N N . VAL A 1 96 ? 4.828 0.494 14.744 1.00 90.00 96 VAL A N 1
ATOM 702 C CA . VAL A 1 96 ? 4.191 1.326 15.776 1.00 90.00 96 VAL A CA 1
ATOM 703 C C . VAL A 1 96 ? 2.718 0.961 15.923 1.00 90.00 96 VAL A C 1
ATOM 705 O O . VAL A 1 96 ? 2.232 0.860 17.050 1.00 90.00 96 VAL A O 1
ATOM 708 N N . ALA A 1 97 ? 2.022 0.704 14.814 1.00 88.81 97 ALA A N 1
ATOM 709 C CA . ALA A 1 97 ? 0.623 0.315 14.849 1.00 88.81 97 ALA A CA 1
ATOM 710 C C . ALA A 1 97 ? 0.397 -1.035 15.536 1.00 88.81 97 ALA A C 1
ATOM 712 O O . ALA A 1 97 ? -0.486 -1.143 16.384 1.00 88.81 97 ALA A O 1
ATOM 713 N N . LEU A 1 98 ? 1.215 -2.044 15.226 1.00 88.31 98 LEU A N 1
ATOM 714 C CA . LEU A 1 98 ? 1.122 -3.361 15.864 1.00 88.31 98 LEU A CA 1
ATOM 715 C C . LEU A 1 98 ? 1.616 -3.369 17.314 1.00 88.31 98 LEU A C 1
ATOM 717 O O . LEU A 1 98 ? 1.219 -4.241 18.078 1.00 88.31 98 LEU A O 1
ATOM 721 N N . ALA A 1 99 ? 2.454 -2.415 17.714 1.00 87.25 99 ALA A N 1
ATOM 722 C CA . ALA A 1 99 ? 2.892 -2.285 19.100 1.00 87.25 99 ALA A CA 1
ATOM 723 C C . ALA A 1 99 ? 1.866 -1.555 19.987 1.00 87.25 99 ALA A C 1
ATOM 725 O O . ALA A 1 99 ? 1.811 -1.816 21.183 1.00 87.25 99 ALA A O 1
ATOM 726 N N . ASN A 1 100 ? 1.048 -0.657 19.419 1.00 84.00 100 ASN A N 1
ATOM 727 C CA . ASN A 1 100 ? 0.212 0.283 20.184 1.00 84.00 100 ASN A CA 1
ATOM 728 C C . ASN A 1 100 ? -1.298 0.199 19.872 1.00 84.00 100 ASN A C 1
ATOM 730 O O . ASN A 1 100 ? -2.050 1.113 20.217 1.00 84.00 100 ASN A O 1
ATOM 734 N N . PHE A 1 101 ? -1.778 -0.875 19.231 1.00 69.00 101 PHE A N 1
ATOM 735 C CA . PHE A 1 101 ? -3.191 -1.015 18.824 1.00 69.00 101 PHE A CA 1
ATOM 736 C C . PHE A 1 101 ? -4.198 -1.071 19.993 1.00 69.00 101 PHE A C 1
ATOM 738 O O . PHE A 1 101 ? -5.403 -0.940 19.764 1.00 69.00 101 PHE A O 1
ATOM 745 N N . GLY A 1 102 ? -3.733 -1.281 21.230 1.00 69.50 102 GLY A N 1
ATOM 746 C CA . GLY A 1 102 ? -4.561 -1.302 22.441 1.00 69.50 102 GLY A CA 1
ATOM 747 C C . GLY A 1 102 ? -4.879 0.090 22.994 1.00 69.50 102 GLY A C 1
ATOM 748 O O . GLY A 1 102 ? -6.053 0.407 23.186 1.00 69.50 102 GLY A O 1
ATOM 749 N N . ASP A 1 103 ? -3.849 0.922 23.175 1.00 67.88 103 ASP A N 1
ATOM 750 C CA . ASP A 1 103 ? -3.925 2.143 23.993 1.00 67.88 103 ASP A CA 1
ATOM 751 C C . ASP A 1 103 ? -4.086 3.435 23.173 1.00 67.88 103 ASP A C 1
ATOM 753 O O . ASP A 1 103 ? -4.757 4.367 23.608 1.00 67.88 103 ASP A O 1
ATOM 757 N N . PHE A 1 104 ? -3.539 3.493 21.951 1.00 73.19 104 PHE A N 1
ATOM 758 C CA . PHE A 1 104 ? -3.495 4.714 21.124 1.00 73.19 104 PHE A CA 1
ATOM 759 C C . PHE A 1 104 ? -4.228 4.557 19.786 1.00 73.19 104 PHE A C 1
ATOM 761 O O . PHE A 1 104 ? -3.742 4.975 18.734 1.00 73.19 104 PHE A O 1
ATOM 768 N N . LYS A 1 105 ? -5.418 3.947 19.818 1.00 72.31 105 LYS A N 1
ATOM 769 C CA . LYS A 1 105 ? -6.183 3.555 18.617 1.00 72.31 105 LYS A CA 1
ATOM 770 C C . LYS A 1 105 ? -6.380 4.686 17.613 1.00 72.31 105 LYS A C 1
ATOM 772 O O . LYS A 1 105 ? -6.218 4.470 16.414 1.00 72.31 105 LYS A O 1
ATOM 777 N N . GLU A 1 106 ? -6.712 5.880 18.092 1.00 78.88 106 GLU A N 1
ATOM 778 C CA . GLU A 1 106 ? -6.971 7.025 17.225 1.00 78.88 106 GLU A CA 1
ATOM 779 C C . GLU A 1 106 ? -5.687 7.483 16.522 1.00 78.88 106 GLU A C 1
ATOM 781 O O . GLU A 1 106 ? -5.607 7.434 15.296 1.00 78.88 106 GLU A O 1
ATOM 786 N N . ILE A 1 107 ? -4.641 7.820 17.283 1.00 84.81 107 ILE A N 1
ATOM 787 C CA . ILE A 1 107 ? -3.353 8.297 16.750 1.00 84.81 107 ILE A CA 1
ATOM 788 C C . ILE A 1 107 ? -2.729 7.275 15.791 1.00 84.81 107 ILE A C 1
ATOM 790 O O . ILE A 1 107 ? -2.239 7.642 14.724 1.00 84.81 107 ILE A O 1
ATOM 794 N N . VAL A 1 108 ? -2.779 5.987 16.134 1.00 85.56 108 VAL A N 1
ATOM 795 C CA . VAL A 1 108 ? -2.267 4.904 15.283 1.00 85.56 108 VAL A CA 1
ATOM 796 C C . VAL A 1 108 ? -3.034 4.817 13.961 1.00 85.56 108 VAL A C 1
ATOM 798 O O . VAL A 1 108 ? -2.430 4.635 12.902 1.00 85.56 108 VAL A O 1
ATOM 801 N N . THR A 1 109 ? -4.358 4.968 14.002 1.00 84.25 109 THR A N 1
ATOM 802 C CA . THR A 1 109 ? -5.192 4.953 12.792 1.00 84.25 109 THR A CA 1
ATOM 803 C C . THR A 1 109 ? -4.845 6.128 11.883 1.00 84.25 109 THR A C 1
ATOM 805 O O . THR A 1 109 ? -4.677 5.942 10.680 1.00 84.25 109 THR A O 1
ATOM 808 N N . TRP A 1 110 ? -4.651 7.318 12.452 1.00 87.75 110 TRP A N 1
ATOM 809 C CA . TRP A 1 110 ? -4.197 8.495 11.714 1.00 87.75 110 TRP A CA 1
ATOM 810 C C . TRP A 1 110 ? -2.815 8.318 11.096 1.00 87.75 110 TRP A C 1
ATOM 812 O O . TRP A 1 110 ? -2.627 8.630 9.921 1.00 87.75 110 TRP A O 1
ATOM 822 N N . LEU A 1 111 ? -1.864 7.772 11.855 1.00 90.19 111 LEU A N 1
ATOM 823 C CA . LEU A 1 111 ? -0.519 7.481 11.368 1.00 90.19 111 LEU A CA 1
ATOM 824 C C . LEU A 1 111 ? -0.565 6.570 10.136 1.00 90.19 111 LEU A C 1
ATOM 826 O O . LEU A 1 111 ? 0.064 6.877 9.120 1.00 90.19 111 LEU A O 1
ATOM 830 N N . LEU A 1 112 ? -1.328 5.474 10.201 1.00 91.00 112 LEU A N 1
ATOM 831 C CA . LEU A 1 112 ? -1.475 4.553 9.074 1.00 91.00 112 LEU A CA 1
ATOM 832 C C . LEU A 1 112 ? -2.190 5.202 7.890 1.00 91.00 112 LEU A C 1
ATOM 834 O O . LEU A 1 112 ? -1.721 5.057 6.764 1.00 91.00 112 LEU A O 1
ATOM 838 N N . ALA A 1 113 ? -3.285 5.926 8.128 1.00 90.56 113 ALA A N 1
ATOM 839 C CA . ALA A 1 113 ? -4.045 6.585 7.071 1.00 90.56 113 ALA A CA 1
ATOM 840 C C . ALA A 1 113 ? -3.186 7.605 6.313 1.00 90.56 113 ALA A C 1
ATOM 842 O O . ALA A 1 113 ? -3.153 7.586 5.084 1.00 90.56 113 ALA A O 1
ATOM 843 N N . ILE A 1 114 ? -2.423 8.434 7.031 1.00 91.25 114 ILE A N 1
ATOM 844 C CA . ILE A 1 114 ? -1.519 9.416 6.423 1.00 91.25 114 ILE A CA 1
ATOM 845 C C . ILE A 1 114 ? -0.401 8.715 5.657 1.00 91.25 114 ILE A C 1
ATOM 847 O O . ILE A 1 114 ? -0.151 9.035 4.497 1.00 91.25 114 ILE A O 1
ATOM 851 N N . THR A 1 115 ? 0.248 7.729 6.278 1.00 90.75 115 THR A N 1
ATOM 852 C CA . THR A 1 115 ? 1.373 7.021 5.656 1.00 90.75 115 THR A CA 1
ATOM 853 C C . THR A 1 115 ? 0.934 6.310 4.379 1.00 90.75 115 THR A C 1
ATOM 855 O O . THR A 1 115 ? 1.520 6.528 3.321 1.00 90.75 115 THR A O 1
ATOM 858 N N . LEU A 1 116 ? -0.123 5.496 4.448 1.00 92.62 116 LEU A N 1
ATOM 859 C CA . LEU A 1 116 ? -0.647 4.764 3.293 1.00 92.62 116 LEU A CA 1
ATOM 860 C C . LEU A 1 116 ? -1.254 5.698 2.245 1.00 92.62 116 LEU A C 1
ATOM 862 O O . LEU A 1 116 ? -1.081 5.460 1.050 1.00 92.62 116 LEU A O 1
ATOM 866 N N . GLY A 1 117 ? -1.895 6.784 2.681 1.00 92.31 117 GLY A N 1
ATOM 867 C CA . GLY A 1 117 ? -2.415 7.815 1.796 1.00 92.31 117 GLY A CA 1
ATOM 868 C C . GLY A 1 117 ? -1.315 8.418 0.923 1.00 92.31 117 GLY A C 1
ATOM 869 O O . GLY A 1 117 ? -1.424 8.432 -0.302 1.00 92.31 117 GLY A O 1
ATOM 870 N N . LEU A 1 118 ? -0.204 8.827 1.541 1.00 90.94 118 LEU A N 1
ATOM 871 C CA . LEU A 1 118 ? 0.960 9.366 0.835 1.00 90.94 118 LEU A CA 1
ATOM 872 C C . LEU A 1 118 ? 1.621 8.331 -0.086 1.00 90.94 118 LEU A C 1
ATOM 874 O O . LEU A 1 118 ? 1.975 8.668 -1.216 1.00 90.94 118 LEU A O 1
ATOM 878 N N . VAL A 1 119 ? 1.750 7.074 0.359 1.00 90.31 119 VAL A N 1
ATOM 879 C CA . VAL A 1 119 ? 2.291 5.978 -0.468 1.00 90.31 119 VAL A CA 1
ATOM 880 C C . VAL A 1 119 ? 1.503 5.853 -1.768 1.00 90.31 119 VAL A C 1
ATOM 882 O O . VAL A 1 119 ? 2.089 5.819 -2.849 1.00 90.31 119 VAL A O 1
ATOM 885 N N . TRP A 1 120 ? 0.174 5.805 -1.679 1.00 91.25 120 TRP A N 1
ATOM 886 C CA . TRP A 1 120 ? -0.680 5.618 -2.848 1.00 91.25 120 TRP A CA 1
ATOM 887 C C . TRP A 1 120 ? -0.750 6.836 -3.758 1.00 91.25 120 TRP A C 1
ATOM 889 O O . TRP A 1 120 ? -0.833 6.666 -4.974 1.00 91.25 120 TRP A O 1
ATOM 899 N N . LEU A 1 121 ? -0.627 8.049 -3.216 1.00 91.31 121 LEU A N 1
ATOM 900 C CA . LEU A 1 121 ? -0.459 9.242 -4.045 1.00 91.31 121 LEU A CA 1
ATOM 901 C C . LEU A 1 121 ? 0.815 9.164 -4.892 1.00 91.31 121 LEU A C 1
ATOM 903 O O . LEU A 1 121 ? 0.777 9.454 -6.089 1.00 91.31 121 LEU A O 1
ATOM 907 N N . VAL A 1 122 ? 1.933 8.744 -4.295 1.00 87.62 122 VAL A N 1
ATOM 908 C CA . VAL A 1 122 ? 3.214 8.631 -5.006 1.00 87.62 122 VAL A CA 1
ATOM 909 C C . VAL A 1 122 ? 3.177 7.502 -6.032 1.00 87.62 122 VAL A C 1
ATOM 911 O O . VAL A 1 122 ? 3.517 7.730 -7.192 1.00 87.62 122 VAL A O 1
ATOM 914 N N . ASP A 1 123 ? 2.711 6.312 -5.646 1.00 86.00 123 ASP A N 1
ATOM 915 C CA . ASP A 1 123 ? 2.543 5.176 -6.561 1.00 86.00 123 ASP A CA 1
ATOM 916 C C . ASP A 1 123 ? 1.624 5.534 -7.737 1.00 86.00 123 ASP A C 1
ATOM 918 O O . ASP A 1 123 ? 1.910 5.201 -8.890 1.00 86.00 123 ASP A O 1
ATOM 922 N N . GLY A 1 124 ? 0.531 6.248 -7.459 1.00 88.06 124 GLY A N 1
ATOM 923 C CA . GLY A 1 124 ? -0.403 6.690 -8.479 1.00 88.06 124 GLY A CA 1
ATOM 924 C C . GLY A 1 124 ? 0.213 7.711 -9.434 1.00 88.06 124 GLY A C 1
ATOM 925 O O . GLY A 1 124 ? 0.121 7.546 -10.651 1.00 88.06 124 GLY A O 1
ATOM 92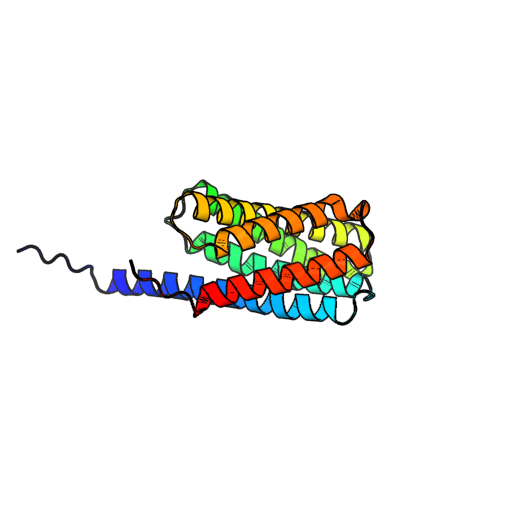6 N N . GLY A 1 125 ? 0.922 8.711 -8.902 1.00 88.38 125 GLY A N 1
ATOM 927 C CA . GLY A 1 125 ? 1.647 9.702 -9.699 1.00 88.38 125 GLY A CA 1
ATOM 928 C C . GLY A 1 125 ? 2.717 9.074 -10.599 1.00 88.38 125 GLY A C 1
ATOM 929 O O . GLY A 1 125 ? 2.790 9.393 -11.787 1.00 88.38 125 GLY A O 1
ATOM 930 N N . LEU A 1 126 ? 3.498 8.125 -10.071 1.00 83.44 126 LEU A N 1
ATOM 931 C CA . LEU A 1 126 ? 4.504 7.388 -10.842 1.00 83.44 126 LEU A CA 1
ATOM 932 C C . LEU A 1 126 ? 3.867 6.536 -11.949 1.00 83.44 126 LEU A C 1
ATOM 934 O O . LEU A 1 126 ? 4.380 6.497 -13.068 1.00 83.44 126 LEU A O 1
ATOM 938 N N . SER A 1 127 ? 2.725 5.901 -11.672 1.00 84.94 127 SER A N 1
ATOM 939 C CA . SER A 1 127 ? 1.981 5.126 -12.670 1.00 84.94 127 SER A CA 1
ATOM 940 C C . SER A 1 127 ? 1.438 6.004 -13.803 1.00 84.94 127 SER A C 1
ATOM 942 O O . SER A 1 127 ? 1.546 5.644 -14.976 1.00 84.94 127 SER A O 1
ATOM 944 N N . LEU A 1 128 ? 0.909 7.189 -13.479 1.00 86.75 128 LEU A N 1
ATOM 945 C CA . LEU A 1 128 ? 0.460 8.154 -14.486 1.00 86.75 128 LEU A CA 1
ATOM 946 C C . LEU A 1 128 ? 1.627 8.695 -15.319 1.00 86.75 128 LEU A C 1
ATOM 948 O O . LEU A 1 128 ? 1.513 8.794 -16.540 1.00 86.75 128 LEU A O 1
ATOM 952 N N . TYR A 1 129 ? 2.769 8.988 -14.696 1.00 84.06 129 TYR A N 1
ATOM 953 C CA . TYR A 1 129 ? 3.975 9.399 -15.416 1.00 84.06 129 TYR A CA 1
ATOM 954 C C . TYR A 1 129 ? 4.447 8.327 -16.417 1.00 84.06 129 TYR A C 1
ATOM 956 O O . TYR A 1 129 ? 4.786 8.642 -17.562 1.00 84.06 129 TYR A O 1
ATOM 964 N N . GLY A 1 130 ? 4.405 7.049 -16.025 1.00 74.31 130 GLY A N 1
ATOM 965 C CA . GLY A 1 130 ? 4.695 5.917 -16.913 1.00 74.31 130 GLY A CA 1
ATOM 966 C C . GLY A 1 130 ? 3.765 5.847 -18.131 1.00 74.31 130 GLY A C 1
ATOM 967 O O . GLY A 1 130 ? 4.216 5.598 -19.250 1.00 74.31 130 GLY A O 1
ATOM 968 N N . TYR A 1 131 ? 2.477 6.148 -17.939 1.00 80.50 131 TYR A N 1
ATOM 969 C CA . TYR A 1 131 ? 1.501 6.228 -19.028 1.00 80.50 131 TYR A CA 1
ATOM 970 C C . TYR A 1 131 ? 1.811 7.379 -20.005 1.00 80.50 131 TYR A C 1
ATOM 972 O O . TYR A 1 131 ? 1.889 7.162 -21.215 1.00 80.50 131 TYR A O 1
ATOM 980 N N . PHE A 1 132 ? 2.056 8.595 -19.500 1.00 76.69 132 PHE A N 1
ATOM 981 C CA . PHE A 1 132 ? 2.338 9.762 -20.352 1.00 76.69 132 PHE A CA 1
ATOM 982 C C . PHE A 1 132 ? 3.670 9.665 -21.106 1.00 76.69 132 PHE A C 1
ATOM 984 O O . PHE A 1 132 ? 3.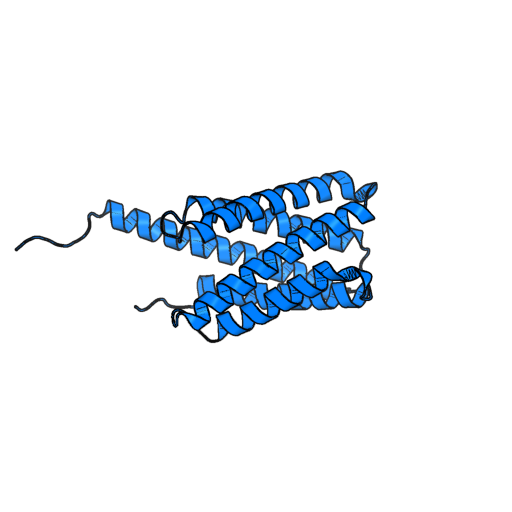796 10.205 -22.204 1.00 76.69 132 PHE A O 1
ATOM 991 N N . SER A 1 133 ? 4.648 8.936 -20.566 1.00 71.25 133 SER A N 1
ATOM 992 C CA . SER A 1 133 ? 5.940 8.689 -21.221 1.00 71.25 133 SER A CA 1
ATOM 993 C C . SER A 1 133 ? 5.892 7.619 -22.329 1.00 71.25 133 SER A C 1
ATOM 995 O O . SER A 1 133 ? 6.941 7.238 -22.844 1.00 71.25 133 SER A O 1
ATOM 997 N N . ARG A 1 134 ? 4.692 7.156 -22.738 1.00 62.97 134 ARG A N 1
ATOM 998 C CA . ARG A 1 134 ? 4.446 6.100 -23.753 1.00 62.97 134 ARG A CA 1
ATOM 999 C C . ARG A 1 134 ? 5.104 4.748 -23.443 1.00 62.97 134 ARG A C 1
ATOM 1001 O O . ARG A 1 134 ? 5.258 3.919 -24.335 1.00 62.97 134 ARG A O 1
ATOM 1008 N N . SER A 1 135 ? 5.460 4.517 -22.183 1.00 57.81 135 SER A N 1
ATOM 1009 C CA . SER A 1 135 ? 6.152 3.304 -21.738 1.00 57.81 135 SER A CA 1
ATOM 1010 C C . SER A 1 135 ? 5.185 2.194 -21.294 1.00 57.81 135 SER A C 1
ATOM 1012 O O . SER A 1 135 ? 5.608 1.071 -21.037 1.00 57.81 135 SER A O 1
ATOM 1014 N N . ASP A 1 136 ? 3.879 2.483 -21.191 1.00 63.66 136 ASP A N 1
ATOM 1015 C CA . ASP A 1 136 ? 2.932 1.612 -20.490 1.00 63.66 136 ASP A CA 1
ATOM 1016 C C . ASP A 1 136 ? 1.515 1.558 -21.089 1.00 63.66 136 ASP A C 1
ATOM 1018 O O . ASP A 1 136 ? 1.071 2.420 -21.846 1.00 63.66 136 ASP A O 1
ATOM 1022 N N . THR A 1 137 ? 0.794 0.502 -20.706 1.00 73.44 137 THR A N 1
ATOM 1023 C CA . THR A 1 137 ? -0.567 0.155 -21.147 1.00 73.44 137 THR A CA 1
ATOM 1024 C C . THR A 1 137 ? -1.645 0.935 -20.369 1.00 73.44 137 THR A C 1
ATOM 1026 O O . THR A 1 137 ? -1.383 1.458 -19.288 1.00 73.44 137 THR A O 1
ATOM 1029 N N . VAL A 1 138 ? -2.892 0.943 -20.864 1.00 83.12 138 VAL A N 1
ATOM 1030 C CA . VAL A 1 138 ? -4.112 1.477 -20.201 1.00 83.12 138 VAL A CA 1
ATOM 1031 C C . VAL A 1 138 ? -4.211 1.109 -18.706 1.00 83.12 138 VAL A C 1
ATOM 1033 O O . VAL A 1 138 ? -4.711 1.890 -17.900 1.00 83.12 138 VAL A O 1
ATOM 1036 N N . TRP A 1 139 ? -3.663 -0.040 -18.305 1.00 82.38 139 TRP A N 1
ATOM 1037 C CA . TRP A 1 139 ? -3.571 -0.481 -16.911 1.00 82.38 139 TRP A CA 1
ATOM 1038 C C . TRP A 1 139 ? -2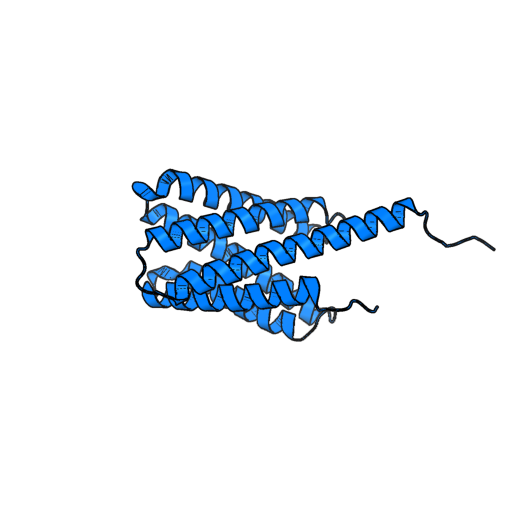.850 0.499 -15.975 1.00 82.38 139 TRP A C 1
ATOM 1040 O O . TRP A 1 139 ? -3.251 0.624 -14.819 1.00 82.38 139 TRP A O 1
ATOM 1050 N N . SER A 1 140 ? -1.835 1.226 -16.450 1.00 84.25 140 SER A N 1
ATOM 1051 C CA . SER A 1 140 ? -1.127 2.228 -15.640 1.00 84.25 140 SER A CA 1
ATOM 1052 C C . SER A 1 140 ? -1.965 3.484 -15.398 1.00 84.25 140 SER A C 1
ATOM 1054 O O . SER A 1 140 ? -1.859 4.091 -14.331 1.00 84.25 140 SER A O 1
ATOM 1056 N N . LEU A 1 141 ? -2.849 3.839 -16.337 1.00 87.88 141 LEU A N 1
ATOM 1057 C CA . LEU A 1 141 ? -3.815 4.922 -16.150 1.00 87.88 141 LEU A CA 1
ATOM 1058 C C . LEU A 1 141 ? -4.851 4.545 -15.082 1.00 87.88 141 LEU A C 1
ATOM 1060 O O . LEU A 1 141 ? -5.060 5.298 -14.134 1.00 87.88 141 LEU A O 1
ATOM 1064 N N . VAL A 1 142 ? -5.446 3.353 -15.204 1.00 89.75 142 VAL A N 1
ATOM 1065 C CA . VAL A 1 142 ? -6.447 2.843 -14.249 1.00 89.75 142 VAL A CA 1
ATOM 1066 C C . VAL A 1 142 ? -5.855 2.736 -12.845 1.00 89.75 142 VAL A C 1
ATOM 1068 O O . VAL A 1 142 ? -6.430 3.258 -11.892 1.00 89.75 142 VAL A O 1
ATOM 1071 N N . PHE A 1 143 ? -4.677 2.119 -12.718 1.00 90.19 143 PHE A N 1
ATOM 1072 C CA . PHE A 1 143 ? -3.972 2.025 -11.442 1.00 90.19 143 PHE A CA 1
ATOM 1073 C C . PHE A 1 143 ? -3.693 3.409 -10.852 1.00 90.19 143 PHE A C 1
ATOM 1075 O O . PHE A 1 143 ? -3.955 3.636 -9.675 1.00 90.19 143 PHE A O 1
ATOM 1082 N N . GLY A 1 144 ? -3.199 4.338 -11.676 1.00 90.38 144 GLY A N 1
ATOM 1083 C CA . GLY A 1 144 ? -2.856 5.689 -11.250 1.00 90.38 144 GLY A CA 1
ATOM 1084 C C . GLY A 1 144 ? -4.040 6.440 -10.648 1.00 90.38 144 GLY A C 1
ATOM 1085 O O . GLY A 1 144 ? -3.936 6.983 -9.550 1.00 90.38 144 GLY A O 1
ATOM 1086 N N . ILE A 1 145 ? -5.186 6.414 -11.330 1.00 93.62 145 ILE A N 1
ATOM 1087 C CA . ILE A 1 145 ? -6.411 7.082 -10.875 1.00 93.62 145 ILE A CA 1
ATOM 1088 C C . ILE A 1 145 ? -6.913 6.472 -9.561 1.00 93.62 145 ILE A C 1
ATOM 1090 O O . ILE A 1 145 ? -7.221 7.202 -8.618 1.00 93.62 145 ILE A O 1
ATOM 1094 N N . ILE A 1 146 ? -6.970 5.141 -9.473 1.00 94.19 146 ILE A N 1
ATOM 1095 C CA . ILE A 1 146 ? -7.464 4.447 -8.275 1.00 94.19 146 ILE A CA 1
ATOM 1096 C C . ILE A 1 146 ? -6.530 4.689 -7.087 1.00 94.19 146 ILE A C 1
ATOM 1098 O O . ILE A 1 146 ? -6.995 4.988 -5.993 1.00 94.19 146 ILE A O 1
ATOM 1102 N N . ALA A 1 147 ? -5.216 4.615 -7.293 1.00 93.06 147 ALA A N 1
ATOM 1103 C CA . ALA A 1 147 ? -4.244 4.857 -6.234 1.00 93.06 147 ALA A CA 1
ATOM 1104 C C . ALA A 1 147 ? -4.319 6.304 -5.719 1.00 93.06 147 ALA A C 1
ATOM 1106 O O . ALA A 1 147 ? -4.355 6.521 -4.510 1.00 93.06 147 ALA A O 1
ATOM 1107 N N . ILE A 1 148 ? -4.431 7.295 -6.611 1.00 94.81 148 ILE A N 1
ATOM 1108 C CA . ILE A 1 148 ? -4.559 8.699 -6.196 1.00 94.81 148 ILE A CA 1
ATOM 1109 C C . ILE A 1 148 ? -5.847 8.919 -5.408 1.00 94.81 148 ILE A C 1
ATOM 1111 O O . ILE A 1 148 ? -5.817 9.504 -4.328 1.00 94.81 148 ILE A O 1
ATOM 1115 N N . THR A 1 149 ? -6.975 8.441 -5.929 1.00 95.88 149 THR A N 1
ATOM 1116 C CA . THR A 1 149 ? -8.273 8.618 -5.268 1.00 95.88 149 THR A CA 1
ATOM 1117 C C . THR A 1 149 ? -8.310 7.920 -3.909 1.00 95.88 149 THR A C 1
ATOM 1119 O O . THR A 1 149 ? -8.738 8.533 -2.933 1.00 95.88 149 THR A O 1
ATOM 1122 N N . ALA A 1 150 ? -7.744 6.718 -3.795 1.00 94.00 150 ALA A N 1
ATOM 1123 C CA . ALA A 1 150 ? -7.587 6.035 -2.516 1.00 94.00 150 ALA A CA 1
ATOM 1124 C C . ALA A 1 150 ? -6.666 6.770 -1.543 1.00 94.00 150 ALA A C 1
ATOM 1126 O O . ALA A 1 150 ? -6.978 6.861 -0.355 1.00 94.00 150 ALA A O 1
ATOM 1127 N N . GLY A 1 151 ? -5.573 7.343 -2.046 1.00 93.81 151 GLY A N 1
ATOM 1128 C CA . GLY A 1 151 ? -4.676 8.168 -1.249 1.00 93.81 151 GLY A CA 1
ATOM 1129 C C . GLY A 1 151 ? -5.381 9.391 -0.666 1.00 93.81 151 GLY A C 1
ATOM 1130 O O . GLY A 1 151 ? -5.294 9.647 0.534 1.00 93.81 151 GLY A O 1
ATOM 1131 N N . VAL A 1 152 ? -6.147 10.106 -1.495 1.00 95.38 152 VAL A N 1
ATOM 1132 C CA . VAL A 1 152 ? -6.943 11.260 -1.057 1.00 95.38 152 VAL A CA 1
ATOM 1133 C C . VAL A 1 152 ? -7.986 10.841 -0.024 1.00 95.38 152 VAL A C 1
ATOM 1135 O O . VAL A 1 152 ? -8.032 11.440 1.046 1.00 95.38 152 VAL A O 1
ATOM 1138 N N . VAL A 1 153 ? -8.781 9.799 -0.292 1.00 94.25 153 VAL A N 1
ATOM 1139 C CA . VAL A 1 153 ? -9.835 9.332 0.629 1.00 94.25 153 VAL A CA 1
ATOM 1140 C C . VAL A 1 153 ? -9.273 9.004 2.016 1.00 94.25 153 VAL A C 1
ATOM 1142 O O . VAL A 1 153 ? -9.891 9.377 3.010 1.00 94.25 153 VAL A O 1
ATOM 1145 N N . LEU A 1 154 ? -8.091 8.383 2.103 1.00 92.19 154 LEU A N 1
ATOM 1146 C CA . LEU A 1 154 ? -7.432 8.113 3.386 1.00 92.19 154 LEU A CA 1
ATOM 1147 C C . LEU A 1 154 ? -6.969 9.384 4.109 1.00 92.19 154 LEU A C 1
ATOM 1149 O O . LEU A 1 154 ? -7.123 9.485 5.325 1.00 92.19 154 LEU A O 1
ATOM 1153 N N . LEU A 1 155 ? -6.422 10.363 3.387 1.00 92.88 155 LEU A N 1
ATOM 1154 C CA . LEU A 1 155 ? -5.923 11.605 3.991 1.00 92.88 155 LEU A CA 1
ATOM 1155 C C . LEU A 1 155 ? -7.043 12.480 4.556 1.00 92.88 155 LEU A C 1
ATOM 1157 O O . LEU A 1 155 ? -6.851 13.147 5.569 1.00 92.88 155 LEU A O 1
ATOM 1161 N N . ILE A 1 156 ? -8.213 12.451 3.922 1.00 92.50 156 ILE A N 1
ATOM 1162 C CA . ILE A 1 156 ? -9.409 13.161 4.384 1.00 92.50 156 ILE A CA 1
ATOM 1163 C C . ILE A 1 156 ? -10.446 12.219 5.008 1.00 92.50 156 ILE A C 1
ATOM 1165 O O . ILE A 1 156 ? -11.629 12.555 5.042 1.00 92.50 156 ILE A O 1
ATOM 1169 N N . GLN A 1 157 ? -10.013 11.075 5.559 1.00 88.19 157 GLN A N 1
ATOM 1170 C CA . GLN A 1 157 ? -10.882 10.090 6.221 1.00 88.19 157 GLN A CA 1
ATOM 1171 C C . GLN A 1 157 ? -11.927 10.651 7.212 1.00 88.19 157 GLN A C 1
ATOM 1173 O O . GLN A 1 157 ? -13.020 10.093 7.245 1.00 88.19 157 GLN A O 1
ATOM 1178 N N . PRO A 1 158 ? -11.687 11.732 7.991 1.00 85.94 158 PRO A N 1
ATOM 1179 C CA . PRO A 1 158 ? -12.648 12.198 9.002 1.00 85.94 158 PRO A CA 1
ATOM 1180 C C . PRO A 1 158 ? -13.874 12.860 8.396 1.00 85.94 158 PRO A C 1
ATOM 1182 O O . PRO A 1 158 ? -14.893 13.002 9.062 1.00 85.94 158 PRO A O 1
ATOM 1185 N N . LEU A 1 159 ? -13.755 13.312 7.146 1.00 90.31 159 LEU A N 1
ATOM 1186 C CA . LEU A 1 159 ? -14.864 13.902 6.408 1.00 90.31 159 LEU A CA 1
ATOM 1187 C C . LEU A 1 159 ? -15.832 12.823 5.903 1.00 90.31 159 LEU A C 1
ATOM 1189 O O . LEU A 1 159 ? -16.933 13.145 5.461 1.00 90.31 159 LEU A O 1
ATOM 1193 N N . TRP A 1 160 ? -15.429 11.552 5.965 1.00 89.44 160 TRP A N 1
ATOM 1194 C CA . TRP A 1 160 ? -16.188 10.408 5.484 1.00 89.44 160 TRP A CA 1
ATOM 1195 C C . TRP A 1 160 ? -16.673 9.532 6.641 1.00 89.44 160 TRP A C 1
ATOM 1197 O O . TRP A 1 160 ? -16.110 9.513 7.733 1.00 89.44 160 TRP A O 1
ATOM 1207 N N . GLY A 1 161 ? -17.714 8.740 6.386 1.00 88.88 161 GLY A N 1
ATOM 1208 C CA . GLY A 1 161 ? -18.145 7.711 7.329 1.00 88.88 161 GLY A CA 1
ATOM 1209 C C . GLY A 1 161 ? -17.155 6.545 7.386 1.00 88.88 161 GLY A C 1
ATOM 1210 O O . GLY A 1 161 ? -16.642 6.115 6.352 1.00 88.88 161 GLY A O 1
ATOM 1211 N N . TYR A 1 162 ? -16.956 5.974 8.576 1.00 88.06 162 TYR A N 1
ATOM 1212 C CA . TYR A 1 162 ? -16.079 4.815 8.790 1.00 88.06 162 TYR A CA 1
ATOM 1213 C C . TYR A 1 162 ? -16.347 3.677 7.790 1.00 88.06 162 TYR A C 1
ATOM 1215 O O . TYR A 1 162 ? -15.447 3.247 7.073 1.00 88.06 162 TYR A O 1
ATOM 1223 N N . THR A 1 163 ? -17.606 3.247 7.669 1.00 89.69 163 THR A N 1
ATOM 1224 C CA . THR A 1 163 ? -18.017 2.160 6.767 1.00 89.69 163 THR A CA 1
ATOM 1225 C C . THR A 1 163 ? -17.702 2.466 5.303 1.00 89.69 163 THR A C 1
ATOM 1227 O O . THR A 1 163 ? -17.284 1.580 4.563 1.00 89.69 163 THR A O 1
ATOM 1230 N N . PHE A 1 164 ? -17.866 3.725 4.881 1.00 93.19 164 PHE A N 1
ATOM 1231 C CA . PHE A 1 164 ? -17.527 4.141 3.522 1.00 93.19 164 PHE A CA 1
ATOM 1232 C C . PHE A 1 164 ? -16.029 3.983 3.266 1.00 93.19 164 PHE A C 1
ATOM 1234 O O . PHE A 1 164 ? -15.650 3.379 2.264 1.00 93.19 164 PHE A O 1
ATOM 1241 N N . VAL A 1 165 ? -15.187 4.466 4.187 1.00 91.62 165 VAL A N 1
ATOM 1242 C CA . VAL A 1 165 ? -13.730 4.346 4.068 1.00 91.62 165 VAL A CA 1
ATOM 1243 C C . VAL A 1 165 ? -13.326 2.877 4.002 1.00 91.62 165 VAL A C 1
ATOM 1245 O O . VAL A 1 165 ? -12.559 2.517 3.120 1.00 91.62 165 VAL A O 1
ATOM 1248 N N . VAL A 1 166 ? -13.878 2.011 4.857 1.00 92.75 166 VAL A N 1
ATOM 1249 C CA . VAL A 1 166 ? -13.553 0.572 4.866 1.00 92.75 166 VAL A CA 1
ATOM 1250 C C . VAL A 1 166 ? -13.935 -0.115 3.554 1.00 92.75 166 VAL A C 1
ATOM 1252 O O . VAL A 1 166 ? -13.114 -0.839 2.989 1.00 92.75 166 VAL A O 1
ATOM 1255 N N . ILE A 1 167 ? -15.142 0.130 3.034 1.00 93.31 167 ILE A N 1
ATOM 1256 C CA . ILE A 1 167 ? -15.584 -0.446 1.753 1.00 93.31 167 ILE A CA 1
ATOM 1257 C C . ILE A 1 167 ? -14.697 0.056 0.620 1.00 93.31 167 ILE A C 1
ATOM 1259 O O . ILE A 1 167 ? -14.175 -0.739 -0.162 1.00 93.31 167 ILE A O 1
ATOM 1263 N N . TYR A 1 168 ? -14.504 1.372 0.542 1.00 94.25 168 TYR A N 1
ATOM 1264 C CA . TYR A 1 168 ? -13.697 1.991 -0.499 1.00 94.25 168 TYR A CA 1
ATOM 1265 C C . TYR A 1 168 ? -12.266 1.439 -0.481 1.00 94.25 168 TYR A C 1
ATOM 1267 O O . TYR A 1 168 ? -11.723 1.056 -1.516 1.00 94.25 168 TYR A O 1
ATOM 1275 N N . LEU A 1 169 ? -11.680 1.337 0.711 1.00 93.56 169 LEU A N 1
ATOM 1276 C CA . LEU A 1 169 ? -10.344 0.807 0.933 1.00 93.56 169 LEU A CA 1
ATOM 1277 C C . LEU A 1 169 ? -10.232 -0.657 0.515 1.00 93.56 169 LEU A C 1
ATOM 1279 O O . LEU A 1 169 ? -9.273 -1.029 -0.158 1.00 93.56 169 LEU A O 1
ATOM 1283 N N . GLY A 1 170 ? -11.225 -1.473 0.870 1.00 93.00 170 GLY A N 1
ATOM 1284 C CA . GLY A 1 170 ? -11.305 -2.870 0.462 1.00 93.00 170 GLY A CA 1
ATOM 1285 C C . GLY A 1 170 ? -11.345 -3.019 -1.059 1.00 93.00 170 GLY A C 1
ATOM 1286 O O . GLY A 1 170 ? -10.536 -3.753 -1.626 1.00 93.00 170 GLY A O 1
ATOM 1287 N N . VAL A 1 171 ? -12.218 -2.265 -1.736 1.00 95.06 171 VAL A N 1
ATOM 1288 C CA . VAL A 1 171 ? -12.319 -2.270 -3.206 1.00 95.06 171 VAL A CA 1
ATOM 1289 C C . VAL A 1 171 ? -11.010 -1.809 -3.849 1.00 95.06 171 VAL A C 1
ATOM 1291 O O . VAL A 1 171 ? -10.501 -2.478 -4.751 1.00 95.06 171 VAL A O 1
ATOM 1294 N N . ALA A 1 172 ? -10.434 -0.702 -3.375 1.00 93.69 172 ALA A N 1
ATOM 1295 C CA . ALA A 1 172 ? -9.180 -0.171 -3.896 1.00 93.69 172 ALA A CA 1
ATOM 1296 C C . ALA A 1 172 ? -8.039 -1.189 -3.753 1.00 93.69 172 ALA A C 1
ATOM 1298 O O . ALA A 1 172 ? -7.328 -1.452 -4.720 1.00 93.69 172 ALA A O 1
ATOM 1299 N N . LEU A 1 173 ? -7.897 -1.820 -2.584 1.00 93.31 173 LEU A N 1
ATOM 1300 C CA . LEU A 1 173 ? -6.881 -2.843 -2.332 1.00 93.31 173 LEU A CA 1
ATOM 1301 C C . LEU A 1 173 ? -7.030 -4.057 -3.251 1.00 93.31 173 LEU A C 1
ATOM 1303 O O . LEU A 1 173 ? -6.029 -4.522 -3.796 1.00 93.31 173 LEU A O 1
ATOM 1307 N N . VAL A 1 174 ? -8.256 -4.538 -3.473 1.00 94.25 174 VAL A N 1
ATOM 1308 C CA . VAL A 1 174 ? -8.503 -5.648 -4.402 1.00 94.25 174 VAL A CA 1
ATOM 1309 C C . VAL A 1 174 ? -8.097 -5.259 -5.821 1.00 94.25 174 VAL A C 1
ATOM 1311 O O . VAL A 1 174 ? -7.323 -5.979 -6.447 1.00 94.25 174 VAL A O 1
ATOM 1314 N N . ILE A 1 175 ? -8.558 -4.116 -6.333 1.00 93.50 175 ILE A N 1
ATOM 1315 C CA . ILE A 1 175 ? -8.277 -3.721 -7.720 1.00 93.50 175 ILE A CA 1
ATOM 1316 C C . ILE A 1 175 ? -6.782 -3.450 -7.923 1.00 93.50 175 ILE A C 1
ATOM 1318 O O . ILE A 1 175 ? -6.175 -3.985 -8.852 1.00 93.50 175 ILE A O 1
ATOM 1322 N N . LEU A 1 176 ? -6.163 -2.657 -7.042 1.00 91.62 176 LEU A N 1
ATOM 1323 C CA . LEU A 1 176 ? -4.731 -2.359 -7.111 1.00 91.62 176 LEU A CA 1
ATOM 1324 C C . LEU A 1 176 ? -3.896 -3.639 -6.975 1.00 91.62 176 LEU A C 1
ATOM 1326 O O . LEU A 1 176 ? -2.900 -3.801 -7.683 1.00 91.62 176 LEU A O 1
ATOM 1330 N N . GLY A 1 177 ? -4.311 -4.558 -6.103 1.00 89.88 177 GLY A N 1
ATOM 1331 C CA . GLY A 1 177 ? -3.653 -5.842 -5.902 1.00 89.88 177 GLY A CA 1
ATOM 1332 C C . GLY A 1 177 ? -3.726 -6.749 -7.125 1.00 89.88 177 GLY A C 1
ATOM 1333 O O . GLY A 1 177 ? -2.698 -7.273 -7.558 1.00 89.88 177 GLY A O 1
ATOM 1334 N N . LEU A 1 178 ? -4.903 -6.859 -7.746 1.00 90.75 178 LEU A N 1
ATOM 1335 C CA . LEU A 1 178 ? -5.097 -7.615 -8.984 1.00 90.75 178 LEU A CA 1
ATOM 1336 C C . LEU A 1 178 ? -4.264 -7.044 -10.134 1.00 90.75 178 LEU A C 1
ATOM 1338 O O . LEU A 1 178 ? -3.616 -7.807 -10.847 1.00 90.75 178 LEU A O 1
ATOM 1342 N N . ILE A 1 179 ? -4.213 -5.716 -10.288 1.00 88.62 179 ILE A N 1
ATOM 1343 C CA . ILE A 1 179 ? -3.385 -5.080 -11.322 1.00 88.62 179 ILE A CA 1
ATOM 1344 C C . ILE A 1 179 ? -1.900 -5.376 -11.077 1.00 88.62 179 ILE A C 1
ATOM 1346 O O . ILE A 1 179 ? -1.187 -5.749 -12.008 1.00 88.62 179 ILE A O 1
ATOM 1350 N N . ARG A 1 180 ? -1.415 -5.248 -9.835 1.00 86.38 180 ARG A N 1
ATOM 1351 C CA . ARG A 1 180 ? -0.014 -5.549 -9.484 1.00 86.38 180 ARG A CA 1
ATOM 1352 C C . ARG A 1 180 ? 0.333 -7.012 -9.750 1.00 86.38 180 ARG A C 1
ATOM 1354 O O . ARG A 1 180 ? 1.376 -7.289 -10.338 1.00 86.38 180 ARG A O 1
ATOM 1361 N N . PHE A 1 181 ? -0.558 -7.930 -9.383 1.00 85.50 181 PHE A N 1
ATOM 1362 C CA . PHE A 1 181 ? -0.393 -9.357 -9.637 1.00 85.50 181 PHE A CA 1
ATOM 1363 C C . PHE A 1 181 ? -0.367 -9.663 -11.141 1.00 85.50 181 PHE A C 1
ATOM 1365 O O . PHE A 1 181 ? 0.560 -10.305 -11.632 1.00 85.50 181 PHE A O 1
ATOM 1372 N N . TYR A 1 182 ? -1.326 -9.127 -11.899 1.00 85.12 182 TYR A N 1
ATOM 1373 C CA . TYR A 1 182 ? -1.377 -9.268 -13.353 1.00 85.12 182 TYR A CA 1
ATOM 1374 C C . TYR A 1 182 ? -0.091 -8.758 -14.021 1.00 85.12 182 TYR A C 1
ATOM 1376 O O . TYR A 1 182 ? 0.507 -9.458 -14.836 1.00 85.12 182 TYR A O 1
ATOM 1384 N N . ARG A 1 183 ? 0.401 -7.574 -13.635 1.00 77.00 183 ARG A N 1
ATOM 1385 C CA . ARG A 1 183 ? 1.637 -6.994 -14.192 1.00 77.00 183 ARG A CA 1
ATOM 1386 C C . ARG A 1 183 ? 2.892 -7.791 -13.831 1.00 77.00 183 ARG A C 1
ATOM 1388 O O . ARG A 1 183 ? 3.850 -7.780 -14.600 1.00 77.00 183 ARG A O 1
ATOM 1395 N N . ALA A 1 184 ? 2.902 -8.466 -12.683 1.00 78.94 184 ALA A N 1
ATOM 1396 C CA . ALA A 1 184 ? 4.036 -9.276 -12.250 1.00 78.94 184 ALA A CA 1
ATOM 1397 C C . ALA A 1 184 ? 4.199 -10.561 -13.082 1.00 78.94 184 ALA A C 1
ATOM 1399 O O . ALA A 1 184 ? 5.334 -10.951 -13.365 1.00 78.94 184 ALA A O 1
ATOM 1400 N N . PHE A 1 185 ? 3.086 -11.191 -13.479 1.00 75.81 185 PHE A N 1
ATOM 1401 C CA . PHE A 1 185 ? 3.093 -12.533 -14.075 1.00 75.81 185 PHE A CA 1
ATOM 1402 C C . PHE A 1 185 ? 2.631 -12.598 -15.530 1.00 75.81 185 PHE A C 1
ATOM 1404 O O . PHE A 1 185 ? 3.146 -13.420 -16.282 1.00 75.81 185 PHE A O 1
ATOM 1411 N N . VAL A 1 186 ? 1.668 -11.769 -15.933 1.00 69.19 186 VAL A N 1
ATOM 1412 C CA . VAL A 1 186 ? 0.987 -11.928 -17.224 1.00 69.19 186 VAL A CA 1
ATOM 1413 C C . VAL A 1 186 ? 1.592 -11.059 -18.311 1.00 69.19 186 VAL A C 1
ATOM 1415 O O . VAL A 1 186 ? 1.636 -11.499 -19.450 1.00 69.19 186 VAL A O 1
ATOM 1418 N N . GLN A 1 187 ? 2.074 -9.853 -17.999 1.00 63.62 187 GLN A N 1
ATOM 1419 C CA . GLN A 1 187 ? 2.564 -8.941 -19.035 1.00 63.62 187 GLN A CA 1
ATOM 1420 C C . GLN A 1 187 ? 3.870 -9.467 -19.677 1.00 63.62 187 GLN A C 1
ATOM 1422 O O . GLN A 1 187 ? 4.928 -9.403 -19.035 1.00 63.62 187 GLN A O 1
ATOM 1427 N N . PRO A 1 188 ? 3.839 -9.955 -20.938 1.00 48.72 188 PRO A N 1
ATOM 1428 C CA . PRO A 1 188 ? 5.034 -10.367 -21.663 1.00 48.72 188 PRO A CA 1
ATOM 1429 C C . PRO A 1 188 ? 5.788 -9.098 -22.066 1.00 48.72 188 PRO A C 1
ATOM 1431 O O . PRO A 1 188 ? 5.185 -8.139 -22.550 1.00 48.72 188 PRO A O 1
ATOM 1434 N N . ARG A 1 189 ? 7.100 -9.055 -21.828 1.00 55.12 189 ARG A N 1
ATOM 1435 C CA . ARG A 1 189 ? 7.926 -7.903 -22.206 1.00 55.12 189 ARG A CA 1
ATOM 1436 C C . ARG A 1 189 ? 8.662 -8.198 -23.498 1.00 55.12 189 ARG A C 1
ATOM 1438 O O . ARG A 1 189 ? 9.825 -8.582 -23.450 1.00 55.12 189 ARG A O 1
ATOM 1445 N N . ASP A 1 190 ? 7.995 -7.937 -24.612 1.00 42.97 190 ASP A N 1
ATOM 1446 C CA . ASP A 1 190 ? 8.681 -7.746 -25.882 1.00 42.97 190 ASP A CA 1
ATOM 1447 C C . ASP A 1 190 ? 8.775 -6.251 -26.179 1.00 42.97 190 ASP A C 1
ATOM 1449 O O . ASP A 1 190 ? 7.805 -5.629 -26.623 1.00 42.97 190 ASP A O 1
ATOM 1453 N N . LYS A 1 191 ? 9.972 -5.722 -25.901 1.00 33.47 191 LYS A N 1
ATOM 1454 C CA . LYS A 1 191 ? 10.833 -4.848 -26.722 1.00 33.47 191 LYS A CA 1
ATOM 1455 C C . LYS A 1 191 ? 11.658 -3.913 -25.846 1.00 33.47 191 LYS A C 1
ATOM 1457 O O . LYS A 1 191 ? 11.065 -3.133 -25.072 1.00 33.47 191 LYS A O 1
#

Foldseek 3Di:
DDPPDDDPVVVVLVVVLLLLLLVLLLQLLVLLQVLLVVLQVDLPDPLLSVLLSLLVSLQSLLVSLCVCLVSCPPPDPVSSVCSNVLSVLSNVLSVCSVVCCDPPVPVSLLSSLQSQLVVLQVQLVVLVVCVVVVNDDPLSPVSSVLSNVLSVCSNPVVVDDSSVNSNSSSVSSNSNSVSSNCVSPPDDDDD

Organism: NCBI:txid2652290